Protein AF-A0ABD2IWD7-F1 (afdb_monomer_lite)

Secondary structure (DSSP, 8-state):
--PPPEEEEEEEEEEE--TT-SS-EEEEEEEEEEEETTB-----TTS--HHHHH-TTT--EETTTTEE-EEEEEEE---EE-S----SS--EEEEEEEEESHHHHTTSPTT-EEEPPPEEETTEEEEEEEEEEES-TTSSS-EEEEEEEEE---TT-TT-EEEEEEE--EE--SSTTPPPEE----S-EEESSS--EEEEEEEEEHHHHT-TTT---BTTTTEEEEEEEEEEEEEE-S---

Organism: Heterodera schachtii (NCBI:txid97005)

Structure (mmCIF, N/CA/C/O backbone):
data_AF-A0ABD2IWD7-F1
#
_entry.id   AF-A0ABD2IWD7-F1
#
loop_
_atom_site.group_PDB
_atom_site.id
_atom_site.type_symbol
_atom_site.label_atom_id
_atom_site.label_alt_id
_atom_site.label_comp_id
_atom_site.label_asym_id
_atom_site.label_entity_id
_atom_site.label_seq_id
_atom_site.pdbx_PDB_ins_code
_atom_site.Cartn_x
_atom_site.Cartn_y
_atom_site.Cartn_z
_atom_site.occupancy
_atom_site.B_iso_or_equiv
_atom_site.auth_seq_id
_atom_site.auth_comp_id
_atom_site.auth_asym_id
_atom_site.auth_atom_id
_atom_site.pdbx_PDB_model_num
ATOM 1 N N . MET A 1 1 ? -6.583 -23.768 -14.820 1.00 31.95 1 MET A N 1
ATOM 2 C CA . MET A 1 1 ? -7.615 -22.738 -15.050 1.00 31.95 1 MET A CA 1
ATOM 3 C C . MET A 1 1 ? -7.219 -21.583 -14.150 1.00 31.95 1 MET A C 1
ATOM 5 O O . MET A 1 1 ? -7.270 -21.751 -12.944 1.00 31.95 1 MET A O 1
ATOM 9 N N . ILE A 1 2 ? -6.608 -20.539 -14.709 1.00 34.00 2 ILE A N 1
ATOM 10 C CA . ILE A 1 2 ? -6.103 -19.400 -13.932 1.00 34.00 2 ILE A CA 1
ATOM 11 C C . ILE A 1 2 ? -7.276 -18.427 -13.835 1.00 34.00 2 ILE A C 1
ATOM 13 O O . ILE A 1 2 ? -7.769 -17.983 -14.872 1.00 34.00 2 ILE A O 1
ATOM 17 N N . GLU A 1 3 ? -7.780 -18.188 -12.627 1.00 39.22 3 GLU A N 1
ATOM 18 C CA . GLU A 1 3 ? -8.788 -17.154 -12.388 1.00 39.22 3 GLU A CA 1
ATOM 19 C C . GLU A 1 3 ? -8.198 -15.801 -12.800 1.00 39.22 3 GLU A C 1
ATOM 21 O O . GLU A 1 3 ? -7.089 -15.448 -12.402 1.00 39.22 3 GLU A O 1
ATOM 26 N N . GLY A 1 4 ? -8.893 -15.088 -13.687 1.00 46.75 4 GLY A N 1
ATOM 27 C CA . GLY A 1 4 ? -8.421 -13.813 -14.212 1.00 46.75 4 GLY A CA 1
ATOM 28 C C . GLY A 1 4 ? -8.414 -12.746 -13.123 1.00 46.75 4 GLY A C 1
ATOM 29 O O . GLY A 1 4 ? -9.445 -12.487 -12.504 1.00 46.75 4 GLY A O 1
ATOM 30 N N . LEU A 1 5 ? -7.260 -12.109 -12.926 1.00 56.47 5 LEU A N 1
ATOM 31 C CA . LEU A 1 5 ? -7.141 -10.896 -12.126 1.00 56.47 5 LEU A CA 1
ATOM 32 C C . LEU A 1 5 ? -7.917 -9.786 -12.845 1.00 56.47 5 LEU A C 1
ATOM 34 O O . LEU A 1 5 ? -7.614 -9.456 -13.988 1.00 56.47 5 LEU A O 1
ATOM 38 N N . TRP A 1 6 ? -8.942 -9.241 -12.198 1.00 64.88 6 TRP A N 1
ATOM 39 C CA . TRP A 1 6 ? -9.704 -8.101 -12.701 1.00 64.88 6 TRP A CA 1
ATOM 40 C C . TRP A 1 6 ? -9.484 -6.898 -11.787 1.00 64.88 6 TRP A C 1
ATOM 42 O O . TRP A 1 6 ? -9.322 -7.037 -10.571 1.00 64.88 6 TRP A O 1
ATOM 52 N N . ASN A 1 7 ? -9.486 -5.709 -12.380 1.00 63.78 7 ASN A N 1
ATOM 53 C CA . ASN A 1 7 ? -9.590 -4.449 -11.663 1.00 63.78 7 ASN A CA 1
ATOM 54 C C . ASN A 1 7 ? -10.676 -3.590 -12.318 1.00 63.78 7 ASN A C 1
ATOM 56 O O . ASN A 1 7 ? -10.898 -3.662 -13.527 1.00 63.78 7 ASN A O 1
ATOM 60 N N . CYS A 1 8 ? -11.383 -2.812 -11.507 1.00 69.50 8 CYS A N 1
ATOM 61 C CA . CYS A 1 8 ? -12.390 -1.871 -11.975 1.00 69.50 8 CYS A CA 1
ATOM 62 C C . CYS A 1 8 ? -12.204 -0.553 -11.235 1.00 69.50 8 CYS A C 1
ATOM 64 O O . CYS A 1 8 ? -12.171 -0.540 -10.003 1.00 69.50 8 CYS A O 1
ATOM 66 N N . VAL A 1 9 ? -12.093 0.537 -11.992 1.00 75.25 9 VAL A N 1
ATOM 67 C CA . VAL A 1 9 ? -12.248 1.885 -11.448 1.00 75.25 9 VAL A CA 1
ATOM 68 C C . VAL A 1 9 ? -13.741 2.165 -11.385 1.00 75.25 9 VAL A C 1
ATOM 70 O O . VAL A 1 9 ? -14.462 1.928 -12.357 1.00 75.25 9 VAL A O 1
ATOM 73 N N . TYR A 1 10 ? -14.212 2.619 -10.235 1.00 80.00 10 TYR A N 1
ATOM 74 C CA . TYR A 1 10 ? -15.601 2.988 -10.053 1.00 80.00 10 TYR A CA 1
ATOM 75 C C . TYR A 1 10 ? -15.735 4.215 -9.158 1.00 80.00 10 TYR A C 1
ATOM 77 O O . TYR A 1 10 ? -14.951 4.441 -8.234 1.00 80.00 10 TYR A O 1
ATOM 85 N N . SER A 1 11 ? -16.790 4.971 -9.413 1.00 80.12 11 SER A N 1
ATOM 86 C CA . SER A 1 11 ? -17.354 5.925 -8.475 1.00 80.12 11 SER A CA 1
ATOM 87 C C . SER A 1 11 ? -18.717 5.405 -8.033 1.00 80.12 11 SER A C 1
ATOM 89 O O . SER A 1 11 ? -19.444 4.815 -8.830 1.00 80.12 11 SER A O 1
ATOM 91 N N . ALA A 1 12 ? -19.065 5.580 -6.764 1.00 85.19 12 ALA A N 1
ATOM 92 C CA . ALA A 1 12 ? -20.366 5.191 -6.245 1.00 85.19 12 ALA A CA 1
ATOM 93 C C . ALA A 1 12 ? -20.964 6.284 -5.366 1.00 85.19 12 ALA A C 1
ATOM 95 O O . ALA A 1 12 ? -20.295 6.805 -4.473 1.00 85.19 12 ALA A O 1
ATOM 96 N N . SER A 1 13 ? -22.240 6.580 -5.580 1.00 83.38 13 SER A N 1
ATOM 97 C CA . SER A 1 13 ? -23.035 7.472 -4.740 1.00 83.38 13 SER A CA 1
ATOM 98 C C . SER A 1 13 ? -24.057 6.651 -3.969 1.00 83.38 13 SER A C 1
ATOM 100 O O . SER A 1 13 ? -24.862 5.940 -4.561 1.00 83.38 13 SER A O 1
ATOM 102 N N . PHE A 1 14 ? -24.011 6.744 -2.645 1.00 86.88 14 PHE A N 1
ATOM 103 C CA . PHE A 1 14 ? -24.867 6.007 -1.725 1.00 86.88 14 PHE A CA 1
ATOM 104 C C . PHE A 1 14 ? -25.930 6.952 -1.169 1.00 86.88 14 PHE A C 1
ATOM 106 O O . PHE A 1 14 ? -25.616 8.048 -0.684 1.00 86.88 14 PHE A O 1
ATOM 113 N N . ARG A 1 15 ? -27.191 6.522 -1.210 1.00 85.56 15 ARG A N 1
ATOM 114 C CA . ARG A 1 15 ? -28.337 7.321 -0.766 1.00 85.56 15 ARG A CA 1
ATOM 115 C C . ARG A 1 15 ? -29.291 6.470 0.068 1.00 85.56 15 ARG A C 1
ATOM 117 O O . ARG A 1 15 ? -29.426 5.263 -0.146 1.00 85.56 15 ARG A O 1
ATOM 124 N N . ILE A 1 16 ? -29.952 7.118 1.024 1.00 86.44 16 ILE A N 1
ATOM 125 C CA . ILE A 1 16 ? -31.086 6.545 1.756 1.00 86.44 16 ILE A CA 1
ATOM 126 C C . ILE A 1 16 ? -32.335 7.239 1.236 1.00 86.44 16 ILE A C 1
ATOM 128 O O . ILE A 1 16 ? -32.423 8.468 1.252 1.00 86.44 16 ILE A O 1
ATOM 132 N N . VAL A 1 17 ? -33.294 6.454 0.756 1.00 83.25 17 VAL A N 1
ATOM 133 C CA . VAL A 1 17 ? -34.531 6.997 0.195 1.00 83.25 17 VAL A CA 1
ATOM 134 C C . VAL A 1 17 ? -35.459 7.375 1.347 1.00 83.25 17 VAL A C 1
ATOM 136 O O . VAL A 1 17 ? -35.812 6.524 2.163 1.00 83.25 17 VAL A O 1
ATOM 139 N N . SER A 1 18 ? -35.840 8.653 1.423 1.00 81.06 18 SER A N 1
ATOM 140 C CA . SER A 1 18 ? -36.846 9.134 2.375 1.00 81.06 18 SER A CA 1
ATOM 141 C C . SER A 1 18 ? -38.235 9.061 1.751 1.00 81.06 18 SER A C 1
ATOM 143 O O . SER A 1 18 ? -38.438 9.494 0.624 1.00 81.06 18 SER A O 1
ATOM 145 N N . GLU A 1 19 ? -39.225 8.581 2.498 1.00 77.50 19 GLU A N 1
ATOM 146 C CA . GLU A 1 19 ? -40.622 8.550 2.034 1.00 77.50 19 GLU A CA 1
ATOM 147 C C . GLU A 1 19 ? -41.305 9.923 2.081 1.00 77.50 19 GLU A C 1
ATOM 149 O O . GLU A 1 19 ? -42.428 10.086 1.605 1.00 77.50 19 GLU A O 1
ATOM 154 N N . LYS A 1 20 ? -40.655 10.914 2.701 1.00 72.06 20 LYS A N 1
ATOM 155 C CA . LYS A 1 20 ? -41.217 12.255 2.917 1.00 72.06 20 LYS A CA 1
ATOM 156 C C . LYS A 1 20 ? -40.788 13.279 1.871 1.00 72.06 20 LYS A C 1
ATOM 158 O O . LYS A 1 20 ? -41.322 14.385 1.871 1.00 72.06 20 LYS A O 1
ATOM 163 N N . SER A 1 21 ? -39.813 12.939 1.036 1.00 64.31 21 SER A N 1
ATOM 164 C CA . SER A 1 21 ? -39.107 13.863 0.155 1.00 64.31 21 SER A CA 1
ATOM 165 C C . SER A 1 21 ? -38.759 13.159 -1.151 1.00 64.31 21 SER A C 1
ATOM 167 O O . SER A 1 21 ? -38.153 12.094 -1.116 1.00 64.31 21 SER A O 1
ATOM 169 N N . GLU A 1 22 ? -39.104 13.763 -2.293 1.00 56.59 22 GLU A N 1
ATOM 170 C CA . GLU A 1 22 ? -38.589 13.327 -3.604 1.00 56.59 22 GLU A CA 1
ATOM 171 C C . GLU A 1 22 ? -37.108 13.698 -3.800 1.00 56.59 22 GLU A C 1
ATOM 173 O O . GLU A 1 22 ? -36.454 13.163 -4.693 1.00 56.59 22 GLU A O 1
ATOM 178 N N . GLU A 1 23 ? -36.553 14.588 -2.966 1.00 56.75 23 GLU A N 1
ATOM 179 C CA . GLU A 1 23 ? -35.113 14.833 -2.941 1.00 56.75 23 GLU A CA 1
ATOM 180 C C . GLU A 1 23 ? -34.399 13.650 -2.282 1.00 56.75 23 GLU A C 1
ATOM 182 O O . GLU A 1 23 ? -34.586 13.345 -1.098 1.00 56.75 23 GLU A O 1
ATOM 187 N N . GLU A 1 24 ? -33.572 12.980 -3.081 1.00 56.47 24 GLU A N 1
ATOM 188 C CA . GLU A 1 24 ? -32.639 11.965 -2.623 1.00 56.47 24 GLU A CA 1
ATOM 189 C C . GLU A 1 24 ? -31.523 12.629 -1.811 1.00 56.47 24 GLU A C 1
ATOM 191 O O . GLU A 1 24 ? -30.665 13.332 -2.352 1.00 56.47 24 GLU A O 1
ATOM 196 N N . ASN A 1 25 ? -31.490 12.372 -0.505 1.00 61.00 25 ASN A N 1
ATOM 197 C CA . ASN A 1 25 ? -30.366 12.790 0.321 1.00 61.00 25 ASN A CA 1
ATOM 198 C C . ASN A 1 25 ? -29.169 11.880 0.010 1.00 61.00 25 ASN A C 1
ATOM 200 O O . ASN A 1 25 ? -29.097 10.732 0.455 1.00 61.00 25 ASN A O 1
ATOM 204 N N . SER A 1 26 ? -28.227 12.387 -0.790 1.00 56.16 26 SER A N 1
ATOM 205 C CA . SER A 1 26 ? -26.915 11.759 -0.956 1.00 56.16 26 SER A CA 1
ATOM 206 C C . SER A 1 26 ? -26.158 11.898 0.364 1.00 56.16 26 SER A C 1
ATOM 208 O O . SER A 1 26 ? -25.889 13.019 0.801 1.00 56.16 26 SER A O 1
ATOM 210 N N . ILE A 1 27 ? -25.815 10.776 0.991 1.00 67.00 27 ILE A N 1
ATOM 211 C CA . ILE A 1 27 ? -25.160 10.768 2.310 1.00 67.00 27 ILE A CA 1
ATOM 212 C C . ILE A 1 27 ? -23.670 10.420 2.176 1.00 67.00 27 ILE A C 1
ATOM 214 O O . ILE A 1 27 ? -22.866 10.773 3.035 1.00 67.00 27 ILE A O 1
ATOM 218 N N . GLY A 1 28 ? -23.252 9.817 1.057 1.00 74.06 28 GLY A N 1
ATOM 219 C CA . GLY A 1 28 ? -21.835 9.581 0.802 1.00 74.06 28 GLY A CA 1
ATOM 220 C C . GLY A 1 28 ? -21.520 9.258 -0.651 1.00 74.06 28 GLY A C 1
ATOM 221 O O . GLY A 1 28 ? -22.223 8.483 -1.295 1.00 74.06 28 GLY A O 1
ATOM 222 N N . THR A 1 29 ? -20.412 9.809 -1.138 1.00 80.44 29 THR A N 1
ATOM 223 C CA . THR A 1 29 ? -19.867 9.503 -2.463 1.00 80.44 29 THR A CA 1
ATOM 224 C C . THR A 1 29 ? -18.447 8.977 -2.322 1.00 80.44 29 THR A C 1
ATOM 226 O O . THR A 1 29 ? -17.641 9.500 -1.553 1.00 80.44 29 THR A O 1
ATOM 229 N N . ILE A 1 30 ? -18.152 7.923 -3.069 1.00 77.62 30 ILE A N 1
ATOM 230 C CA . ILE A 1 30 ? -16.827 7.353 -3.257 1.00 77.62 30 ILE A CA 1
ATOM 231 C C . ILE A 1 30 ? -16.432 7.654 -4.701 1.00 77.62 30 ILE A C 1
ATOM 233 O O . ILE A 1 30 ? -17.158 7.261 -5.608 1.00 77.62 30 ILE A O 1
ATOM 237 N N . CYS A 1 31 ? -15.308 8.333 -4.921 1.00 75.81 31 CYS A N 1
ATOM 238 C CA . CYS A 1 31 ? -14.828 8.659 -6.267 1.00 75.81 31 CYS A CA 1
ATOM 239 C C . CYS A 1 31 ? -13.576 7.850 -6.615 1.00 75.81 31 CYS A C 1
ATOM 241 O O . CYS A 1 31 ? -12.748 7.592 -5.736 1.00 75.81 31 CYS A O 1
ATOM 243 N N . ASP A 1 32 ? -13.454 7.481 -7.891 1.00 71.44 32 ASP A N 1
ATOM 244 C CA . ASP A 1 32 ? -12.244 6.934 -8.527 1.00 71.44 32 ASP A CA 1
ATOM 245 C C . ASP A 1 32 ? -11.567 5.802 -7.739 1.00 71.44 32 ASP A C 1
ATOM 247 O O . ASP A 1 32 ? -10.344 5.716 -7.611 1.00 71.44 32 ASP A O 1
ATOM 251 N N . CYS A 1 33 ? -12.376 4.912 -7.171 1.00 68.69 33 CYS A N 1
ATOM 252 C CA . CYS A 1 33 ? -11.886 3.794 -6.387 1.00 68.69 33 CYS A CA 1
ATOM 253 C C . CYS A 1 33 ? -11.590 2.588 -7.262 1.00 68.69 33 CYS A C 1
ATOM 255 O O . CYS A 1 33 ? -12.344 2.255 -8.167 1.00 68.69 33 CYS A O 1
ATOM 257 N N . VAL A 1 34 ? -10.506 1.889 -6.939 1.00 72.44 34 VAL A N 1
ATOM 258 C CA . VAL A 1 34 ? -10.156 0.626 -7.585 1.00 72.44 34 VAL A CA 1
ATOM 259 C C . VAL A 1 34 ? -10.629 -0.523 -6.702 1.00 72.44 34 VAL A C 1
ATOM 261 O O . VAL A 1 34 ? -10.220 -0.621 -5.543 1.00 72.44 34 VAL A O 1
ATOM 264 N N . ILE A 1 35 ? -11.473 -1.395 -7.251 1.00 71.81 35 ILE A N 1
ATOM 265 C CA . ILE A 1 35 ? -11.794 -2.709 -6.677 1.00 71.81 35 ILE A CA 1
ATOM 266 C C . ILE A 1 35 ? -11.141 -3.803 -7.512 1.00 71.81 35 ILE A C 1
ATOM 268 O O . ILE A 1 35 ? -10.965 -3.667 -8.724 1.00 71.81 35 ILE A O 1
ATOM 272 N N . ASN A 1 36 ? -10.746 -4.877 -6.844 1.00 70.19 36 ASN A N 1
ATOM 273 C CA . ASN A 1 36 ? -10.116 -6.041 -7.453 1.00 70.19 36 ASN A CA 1
ATOM 274 C C . ASN A 1 36 ? -10.480 -7.300 -6.651 1.00 70.19 36 ASN A C 1
ATOM 276 O O . ASN A 1 36 ? -11.253 -7.241 -5.693 1.00 70.19 36 ASN A O 1
ATOM 280 N N . GLN A 1 37 ? -9.901 -8.442 -7.014 1.00 64.69 37 GLN A N 1
ATOM 281 C CA . GLN A 1 37 ? -10.202 -9.720 -6.367 1.00 64.69 37 GLN A CA 1
ATOM 282 C C . GLN A 1 37 ? -9.843 -9.772 -4.866 1.00 64.69 37 GLN A C 1
ATOM 284 O O . GLN A 1 37 ? -10.507 -10.486 -4.119 1.00 64.69 37 GLN A O 1
ATOM 289 N N . SER A 1 38 ? -8.841 -9.015 -4.402 1.00 60.75 38 SER A N 1
ATOM 290 C CA . SER A 1 38 ? -8.421 -8.976 -2.990 1.00 60.75 38 SER A CA 1
ATOM 291 C C . SER A 1 38 ? -9.081 -7.857 -2.172 1.00 60.75 38 SER A C 1
ATOM 293 O O . SER A 1 38 ? -9.051 -7.893 -0.944 1.00 60.75 38 SER A O 1
ATOM 295 N N . SER A 1 39 ? -9.715 -6.888 -2.834 1.00 66.88 39 SER A N 1
ATOM 296 C CA . SER A 1 39 ? -10.472 -5.789 -2.231 1.00 66.88 39 SER A CA 1
ATOM 297 C C . SER A 1 39 ? -11.727 -5.533 -3.064 1.00 66.88 39 SER A C 1
ATOM 299 O O . SER A 1 39 ? -11.839 -4.524 -3.763 1.00 66.88 39 SER A O 1
ATOM 301 N N . SER A 1 40 ? -12.662 -6.479 -3.004 1.00 72.38 40 SER A N 1
ATOM 302 C CA . SER A 1 40 ? -13.871 -6.513 -3.836 1.00 72.38 40 SER A CA 1
ATOM 303 C C . SER A 1 40 ? -15.017 -5.645 -3.314 1.00 72.38 40 SER A C 1
ATOM 305 O O . SER A 1 40 ? -16.034 -5.504 -3.990 1.00 72.38 40 SER A O 1
ATOM 307 N N . CYS A 1 41 ? -14.869 -5.049 -2.129 1.00 75.81 41 CYS A N 1
ATOM 308 C CA . CYS A 1 41 ? -15.867 -4.168 -1.542 1.00 75.81 41 CYS A CA 1
ATOM 309 C C . CYS A 1 41 ? -15.232 -2.903 -0.954 1.00 75.81 41 CYS A C 1
ATOM 311 O O . CYS A 1 41 ? -14.120 -2.903 -0.423 1.00 75.81 41 CYS A O 1
ATOM 313 N N . ARG A 1 42 ? -15.971 -1.801 -1.052 1.00 78.62 42 ARG A N 1
ATOM 314 C CA . ARG A 1 42 ? -15.660 -0.521 -0.418 1.00 78.62 42 ARG A CA 1
ATOM 315 C C . ARG A 1 42 ? -16.973 0.175 -0.078 1.00 78.62 42 ARG A C 1
ATOM 317 O O . ARG A 1 42 ? -17.944 0.074 -0.823 1.00 78.62 42 ARG A O 1
ATOM 324 N N . GLY A 1 43 ? -16.982 0.876 1.046 1.00 83.38 43 GLY A N 1
ATOM 325 C CA . GLY A 1 43 ? -18.159 1.541 1.588 1.00 83.38 43 GLY A CA 1
ATOM 326 C C . GLY A 1 43 ? -17.781 2.443 2.757 1.00 83.38 43 GLY A C 1
ATOM 327 O O . GLY A 1 43 ? -16.607 2.769 2.946 1.00 83.38 43 GLY A O 1
ATOM 328 N N . PHE A 1 44 ? -18.776 2.814 3.554 1.00 79.62 44 PHE A N 1
ATOM 329 C CA . PHE A 1 44 ? -18.608 3.666 4.726 1.00 79.62 44 PHE A CA 1
ATOM 330 C C . PHE A 1 44 ? -18.825 2.853 6.002 1.00 79.62 44 PHE A C 1
ATOM 332 O O . PHE A 1 44 ? -19.845 2.186 6.139 1.00 79.62 44 PHE A O 1
ATOM 339 N N . ASN A 1 45 ? -17.897 2.945 6.958 1.00 78.12 45 ASN A N 1
ATOM 340 C CA . ASN A 1 45 ? -18.050 2.283 8.261 1.00 78.12 45 ASN A CA 1
ATOM 341 C C . ASN A 1 45 ? -19.064 2.997 9.175 1.00 78.12 45 ASN A C 1
ATOM 343 O O . ASN A 1 45 ? -19.600 2.373 10.079 1.00 78.12 45 ASN A O 1
ATOM 347 N N . ASN A 1 46 ? -19.339 4.284 8.930 1.00 80.31 46 ASN A N 1
ATOM 348 C CA . ASN A 1 46 ? -20.254 5.119 9.716 1.00 80.31 46 ASN A CA 1
ATOM 349 C C . ASN A 1 46 ? -21.173 5.913 8.777 1.00 80.31 46 ASN A C 1
ATOM 351 O O . ASN A 1 46 ? -21.095 7.136 8.718 1.00 80.31 46 ASN A O 1
ATOM 355 N N . PHE A 1 47 ? -21.965 5.209 7.966 1.00 82.06 47 PHE A N 1
ATOM 356 C CA . PHE A 1 47 ? -22.807 5.841 6.945 1.00 82.06 47 PHE A CA 1
ATOM 357 C C . PHE A 1 47 ? -23.963 6.656 7.546 1.00 82.06 47 PHE A C 1
ATOM 359 O O . PHE A 1 47 ? -24.198 7.784 7.136 1.00 82.06 47 PHE A O 1
ATOM 366 N N . ILE A 1 48 ? -24.654 6.086 8.534 1.00 86.00 48 ILE A N 1
ATOM 367 C CA . ILE A 1 48 ? -25.721 6.712 9.322 1.00 86.00 48 ILE A CA 1
ATOM 368 C C . ILE A 1 48 ? -25.807 5.981 10.667 1.00 86.00 48 ILE A C 1
ATOM 370 O O . ILE A 1 48 ? -25.460 4.799 10.754 1.00 86.00 48 ILE A O 1
ATOM 374 N N . THR A 1 49 ? -26.251 6.663 11.720 1.00 89.06 49 THR A N 1
ATOM 375 C CA . THR A 1 49 ? -26.531 6.009 13.009 1.00 89.06 49 THR A CA 1
ATOM 376 C C . THR A 1 49 ? -27.886 5.302 12.984 1.00 89.06 49 THR A C 1
ATOM 378 O O . THR A 1 49 ? -28.774 5.674 12.219 1.00 89.06 49 THR A O 1
ATOM 381 N N . PHE A 1 50 ? -28.081 4.288 13.831 1.00 87.94 50 PHE A N 1
ATOM 382 C CA . PHE A 1 50 ? -29.396 3.649 13.940 1.00 87.94 50 PHE A CA 1
ATOM 383 C C . PHE A 1 50 ? -30.438 4.601 14.523 1.00 87.94 50 PHE A C 1
ATOM 385 O O . PHE A 1 50 ? -31.589 4.574 14.101 1.00 87.94 50 PHE A O 1
ATOM 392 N N . GLU A 1 51 ? -30.041 5.465 15.452 1.00 90.25 51 GLU A N 1
ATOM 393 C CA . GLU A 1 51 ? -30.905 6.488 16.029 1.00 90.25 51 GLU A CA 1
ATOM 394 C C . GLU A 1 51 ? -31.451 7.419 14.941 1.00 90.25 51 GLU A C 1
ATOM 396 O O . GLU A 1 51 ? -32.658 7.627 14.857 1.00 90.25 51 GLU A O 1
ATOM 401 N N . GLU A 1 52 ? -30.581 7.915 14.061 1.00 86.12 52 GLU A N 1
ATOM 402 C CA . GLU A 1 52 ? -30.966 8.785 12.947 1.00 86.12 52 GLU A CA 1
ATOM 403 C C . GLU A 1 52 ? -31.763 8.043 11.865 1.00 86.12 52 GLU A C 1
ATOM 405 O O . GLU A 1 52 ? -32.705 8.600 11.297 1.00 86.12 52 GLU A O 1
ATOM 410 N N . LEU A 1 53 ? -31.427 6.777 11.604 1.00 88.56 53 LEU A N 1
ATOM 411 C CA . LEU A 1 53 ? -32.137 5.936 10.642 1.00 88.56 53 LEU A CA 1
ATOM 412 C C . LEU A 1 53 ? -33.577 5.635 11.085 1.00 88.56 53 LEU A C 1
ATOM 414 O O . LEU A 1 53 ? -34.492 5.625 10.262 1.00 88.56 53 LEU A O 1
ATOM 418 N N . MET A 1 54 ? -33.771 5.390 12.383 1.00 88.06 54 MET A N 1
ATOM 419 C CA . MET A 1 54 ? -35.056 5.001 12.975 1.00 88.06 54 MET A CA 1
ATOM 420 C C . MET A 1 54 ? -35.917 6.200 13.394 1.00 88.06 54 MET A C 1
ATOM 422 O O . MET A 1 54 ? -37.094 6.030 13.726 1.00 88.06 54 MET A O 1
ATOM 426 N N . GLU A 1 55 ? -35.357 7.409 13.382 1.00 88.25 55 GLU A N 1
ATOM 427 C CA . GLU A 1 55 ? -36.065 8.640 13.704 1.00 88.25 55 GLU A CA 1
ATOM 428 C C . GLU A 1 55 ? -37.168 8.911 12.665 1.00 88.25 55 GLU A C 1
ATOM 430 O O . GLU A 1 55 ? -36.928 9.246 11.501 1.00 88.25 55 GLU A O 1
ATOM 435 N N . LEU A 1 56 ? -38.424 8.765 13.100 1.00 85.38 56 LEU A N 1
ATOM 436 C CA . LEU A 1 56 ? -39.595 8.859 12.226 1.00 85.38 56 LEU A CA 1
ATOM 437 C C . LEU A 1 56 ? -39.717 10.233 11.573 1.00 85.38 56 LEU A C 1
ATOM 439 O O . LEU A 1 56 ? -40.341 10.342 10.514 1.00 85.38 56 LEU A O 1
ATOM 443 N N . SER A 1 57 ? -39.165 11.290 12.178 1.00 85.69 57 SER A N 1
ATOM 444 C CA . SER A 1 57 ? -39.150 12.618 11.565 1.00 85.69 57 SER A CA 1
ATOM 445 C C . SER A 1 57 ? -38.313 12.671 10.277 1.00 85.69 57 SER A C 1
ATOM 447 O O . SER A 1 57 ? -38.767 13.329 9.339 1.00 85.69 57 SER A O 1
ATOM 449 N N . ASN A 1 58 ? -37.250 11.868 10.149 1.00 84.06 58 ASN A N 1
ATOM 450 C CA . ASN A 1 58 ?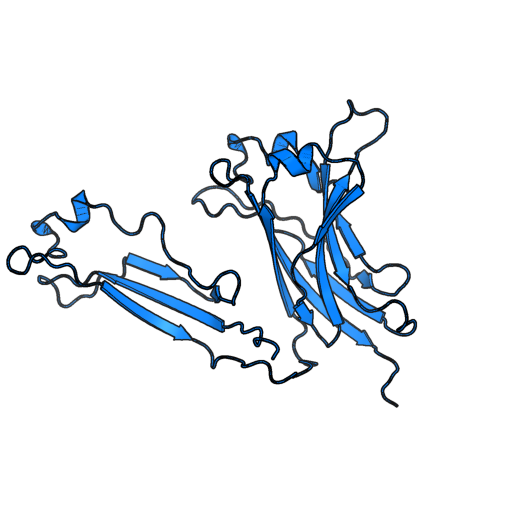 -36.366 11.820 8.972 1.00 84.06 58 ASN A CA 1
ATOM 451 C C . ASN A 1 58 ? -36.974 11.082 7.764 1.00 84.06 58 ASN A C 1
ATOM 453 O O . ASN A 1 58 ? -36.631 11.352 6.612 1.00 84.06 58 ASN A O 1
ATOM 457 N N . GLY A 1 59 ? -37.913 10.162 8.009 1.00 86.81 59 GLY A N 1
ATOM 458 C CA . GLY A 1 59 ? -38.635 9.448 6.947 1.00 86.81 59 GLY A CA 1
ATOM 459 C C . GLY A 1 59 ? -37.834 8.358 6.223 1.00 86.81 59 GLY A C 1
ATOM 460 O O . GLY A 1 59 ? -38.293 7.881 5.192 1.00 86.81 59 GLY A O 1
ATOM 461 N N . PHE A 1 60 ? -36.669 7.962 6.743 1.00 89.19 60 PHE A N 1
ATOM 462 C CA . PHE A 1 60 ? -35.825 6.898 6.178 1.00 89.19 60 PHE A CA 1
ATOM 463 C C . PHE A 1 60 ? -36.315 5.476 6.493 1.00 89.19 60 PHE A C 1
ATOM 465 O O . PHE A 1 60 ? -36.064 4.546 5.726 1.00 89.19 60 PHE A O 1
ATOM 472 N N . TYR A 1 61 ? -37.008 5.301 7.621 1.00 90.88 61 TYR A N 1
ATOM 473 C CA . TYR A 1 61 ? -37.562 4.023 8.060 1.00 90.88 61 TYR A CA 1
ATOM 474 C C . TYR A 1 61 ? -39.084 3.986 7.889 1.00 90.88 61 TYR A C 1
ATOM 476 O O . TYR A 1 61 ? -39.828 4.750 8.516 1.00 90.88 61 TYR A O 1
ATOM 484 N N . ASN A 1 62 ? -39.555 3.048 7.071 1.00 88.06 62 ASN A N 1
ATOM 485 C CA . ASN A 1 62 ? -40.965 2.736 6.916 1.00 88.06 62 ASN A CA 1
ATOM 486 C C . ASN A 1 62 ? -41.400 1.775 8.024 1.00 88.06 62 ASN A C 1
ATOM 488 O O . ASN A 1 62 ? -41.188 0.566 7.952 1.00 88.06 62 ASN A O 1
ATOM 492 N N . ARG A 1 63 ? -42.080 2.311 9.039 1.00 88.31 63 ARG A N 1
ATOM 493 C CA . ARG A 1 63 ? -42.589 1.520 10.168 1.00 88.31 63 ARG A CA 1
ATOM 494 C C . ARG A 1 63 ? -43.706 0.541 9.790 1.00 88.31 63 ARG A C 1
ATOM 496 O O . ARG A 1 63 ? -43.907 -0.441 10.495 1.00 88.31 63 ARG A O 1
ATOM 503 N N . LYS A 1 64 ? -44.483 0.824 8.740 1.00 90.75 64 LYS A N 1
ATOM 504 C CA . LYS A 1 64 ? -45.594 -0.051 8.325 1.00 90.75 64 LYS A CA 1
ATOM 505 C C . LYS A 1 64 ? -45.077 -1.321 7.655 1.00 90.75 64 LYS A C 1
ATOM 507 O O . LYS A 1 64 ? -45.658 -2.379 7.860 1.00 90.75 64 LYS A O 1
ATOM 512 N N . GLU A 1 65 ? -44.011 -1.192 6.872 1.00 91.06 65 GLU A N 1
ATOM 513 C CA . GLU A 1 65 ? -43.363 -2.293 6.152 1.00 91.06 65 GLU A CA 1
ATOM 514 C C . GLU A 1 65 ? -42.144 -2.861 6.888 1.00 91.06 65 GLU A C 1
ATOM 516 O O . GLU A 1 65 ? -41.588 -3.857 6.438 1.00 91.06 65 GLU A O 1
ATOM 521 N N . ASP A 1 66 ? -41.740 -2.236 7.999 1.00 90.62 66 ASP A N 1
ATOM 522 C CA . ASP A 1 66 ? -40.508 -2.537 8.735 1.00 90.62 66 ASP A CA 1
ATOM 523 C C . ASP A 1 66 ? -39.274 -2.542 7.812 1.00 90.62 66 ASP A C 1
ATOM 525 O O . ASP A 1 66 ? -38.526 -3.514 7.713 1.00 90.62 66 ASP A O 1
ATOM 529 N N . LYS A 1 67 ? -39.105 -1.449 7.055 1.00 91.00 67 LYS A N 1
ATOM 530 C CA . LYS A 1 67 ? -38.190 -1.392 5.907 1.00 91.00 67 LYS A CA 1
ATOM 531 C C . LYS A 1 67 ? -37.401 -0.087 5.833 1.00 91.00 67 LYS A C 1
ATOM 533 O O . LYS A 1 67 ? -37.924 0.989 6.098 1.00 91.00 67 LYS A O 1
ATOM 538 N N . VAL A 1 68 ? -36.156 -0.192 5.372 1.00 89.81 68 VAL A N 1
ATOM 539 C CA . VAL A 1 68 ? -35.308 0.919 4.910 1.00 89.81 68 VAL A CA 1
ATOM 540 C C . VAL A 1 68 ? -34.940 0.659 3.452 1.00 89.81 68 VAL A C 1
ATOM 542 O O . VAL A 1 68 ? -34.658 -0.482 3.084 1.00 89.81 68 VAL A O 1
ATOM 545 N N . THR A 1 69 ? -34.920 1.703 2.622 1.00 87.50 69 THR A N 1
ATOM 546 C CA . THR A 1 69 ? -34.501 1.595 1.217 1.00 87.50 69 THR A CA 1
ATOM 547 C C . THR A 1 69 ? -33.179 2.322 0.996 1.00 87.50 69 THR A C 1
ATOM 549 O O . THR A 1 69 ? -33.050 3.510 1.288 1.00 87.50 69 THR A O 1
ATOM 552 N N . LEU A 1 70 ? -32.205 1.591 0.458 1.00 87.38 70 LEU A N 1
ATOM 553 C CA . LEU A 1 70 ? -30.874 2.079 0.110 1.00 87.38 70 LEU A CA 1
ATOM 554 C C . LEU A 1 70 ? -30.717 2.034 -1.408 1.00 87.38 70 LEU A C 1
ATOM 556 O O . LEU A 1 70 ? -31.026 1.012 -2.024 1.00 87.38 70 LEU A O 1
ATOM 560 N N . THR A 1 71 ? -30.208 3.110 -1.996 1.00 83.19 71 THR A N 1
ATOM 561 C CA . THR A 1 71 ? -29.842 3.157 -3.414 1.00 83.19 71 THR A CA 1
ATOM 562 C C . THR A 1 71 ? -28.355 3.442 -3.556 1.00 83.19 71 THR A C 1
ATOM 564 O O . THR A 1 71 ? -27.759 4.191 -2.778 1.00 83.19 71 THR A O 1
ATOM 567 N N . ILE A 1 72 ? -27.734 2.778 -4.529 1.00 84.38 72 ILE A N 1
ATOM 568 C CA . ILE A 1 72 ? -26.325 2.965 -4.860 1.00 84.38 72 ILE A CA 1
ATOM 569 C C . ILE A 1 72 ? -26.243 3.151 -6.365 1.00 84.38 72 ILE A C 1
ATOM 571 O O . ILE A 1 72 ? -26.539 2.225 -7.121 1.00 84.38 72 ILE A O 1
ATOM 575 N N . ASP A 1 73 ? -25.808 4.330 -6.784 1.00 80.81 73 ASP A N 1
ATOM 576 C CA . ASP A 1 73 ? -25.486 4.591 -8.179 1.00 80.81 73 ASP A CA 1
ATOM 577 C C . ASP A 1 73 ? -24.012 4.319 -8.382 1.00 80.81 73 ASP A C 1
ATOM 579 O O . ASP A 1 73 ? -23.173 4.953 -7.745 1.00 80.81 73 ASP A O 1
ATOM 583 N N . ILE A 1 74 ? -23.697 3.365 -9.251 1.00 81.12 74 ILE A N 1
ATOM 584 C CA . ILE A 1 74 ? -22.324 2.970 -9.542 1.00 81.12 74 ILE A CA 1
ATOM 585 C C . ILE A 1 74 ? -22.001 3.404 -10.966 1.00 81.12 74 ILE A C 1
ATOM 587 O O . ILE A 1 74 ? -22.639 2.969 -11.923 1.00 81.12 74 ILE A O 1
ATOM 591 N N . ILE A 1 75 ? -20.983 4.245 -11.094 1.00 80.19 75 ILE A N 1
ATOM 592 C CA . ILE A 1 75 ? -20.372 4.614 -12.363 1.00 80.19 75 ILE A CA 1
ATOM 593 C C . ILE A 1 75 ? -19.078 3.820 -12.457 1.00 80.19 75 ILE A C 1
ATOM 595 O O . ILE A 1 75 ? -18.140 4.069 -11.703 1.00 80.19 75 ILE A O 1
ATOM 599 N N . THR A 1 76 ? -19.034 2.845 -13.355 1.00 73.88 76 THR A N 1
ATOM 600 C CA . THR A 1 76 ? -17.827 2.065 -13.634 1.00 73.88 76 THR A CA 1
ATOM 601 C C . THR A 1 76 ? -17.295 2.425 -15.008 1.00 73.88 76 THR A C 1
ATOM 603 O O . THR A 1 76 ? -18.076 2.540 -15.955 1.00 73.88 76 THR A O 1
ATOM 606 N N . ASP A 1 77 ? -15.976 2.482 -15.150 1.00 67.44 77 ASP A N 1
ATOM 607 C CA . ASP A 1 77 ? -15.382 2.294 -16.472 1.00 67.44 77 ASP A CA 1
ATOM 608 C C . ASP A 1 77 ? -15.649 0.854 -16.946 1.00 67.44 77 ASP A C 1
ATOM 610 O O . ASP A 1 77 ? -15.849 -0.044 -16.122 1.00 67.44 77 ASP A O 1
ATOM 614 N N . GLU A 1 78 ? -15.663 0.607 -18.263 1.00 55.47 78 GLU A N 1
ATOM 615 C CA . GLU A 1 78 ? -15.797 -0.760 -18.786 1.00 55.47 78 GLU A CA 1
ATOM 616 C C . GLU A 1 78 ? -14.777 -1.688 -18.096 1.00 55.47 78 GLU A C 1
ATOM 618 O O . GLU A 1 78 ? -13.579 -1.368 -18.081 1.00 55.47 78 GLU A O 1
ATOM 623 N N . PRO A 1 79 ? -15.211 -2.827 -17.513 1.00 48.66 79 PRO A N 1
ATOM 624 C CA . PRO A 1 79 ? -14.310 -3.727 -16.816 1.00 48.66 79 PRO A CA 1
ATOM 625 C C . PRO A 1 79 ? -13.268 -4.226 -17.809 1.00 48.66 79 PRO A C 1
ATOM 627 O O . PRO A 1 79 ? -13.572 -4.948 -18.763 1.00 48.66 79 PRO A O 1
ATOM 630 N N . LYS A 1 80 ? -12.014 -3.838 -17.577 1.00 48.47 80 LYS A N 1
ATOM 631 C CA . LYS A 1 80 ? -10.877 -4.332 -18.346 1.00 48.47 80 LYS A CA 1
ATOM 632 C C . LYS A 1 80 ? -10.640 -5.771 -17.912 1.00 48.47 80 LYS A C 1
ATOM 634 O O . LYS A 1 80 ? -9.871 -6.048 -16.998 1.00 48.47 80 LYS A O 1
ATOM 639 N N . VAL A 1 81 ? -11.362 -6.699 -18.538 1.00 41.00 81 VAL A N 1
ATOM 640 C CA . VAL A 1 81 ? -11.032 -8.121 -18.464 1.00 41.00 81 VAL A CA 1
ATOM 641 C C . VAL A 1 81 ? -9.666 -8.255 -19.118 1.00 41.00 81 VAL A C 1
ATOM 643 O O . VAL A 1 81 ? -9.544 -8.092 -20.334 1.00 41.00 81 VAL A O 1
ATOM 646 N N . ASP A 1 82 ? -8.639 -8.504 -18.308 1.00 40.91 82 ASP A N 1
ATOM 647 C CA . ASP A 1 82 ? -7.261 -8.650 -18.764 1.00 40.91 82 ASP A CA 1
ATOM 648 C C . ASP A 1 82 ? -7.125 -9.884 -19.672 1.00 40.91 82 ASP A C 1
ATOM 650 O O . ASP A 1 82 ? -6.687 -10.964 -19.281 1.00 40.91 82 ASP A O 1
ATOM 654 N N . LYS A 1 83 ? -7.448 -9.719 -20.955 1.00 35.94 83 LYS A N 1
ATOM 655 C CA . LYS A 1 83 ? -6.785 -10.460 -22.025 1.00 35.94 83 LYS A CA 1
ATOM 656 C C . LYS A 1 83 ? -5.438 -9.800 -22.256 1.00 35.94 83 LYS A C 1
ATOM 658 O O . LYS A 1 83 ? -5.334 -9.027 -23.196 1.00 35.94 83 LYS A O 1
ATOM 663 N N . PHE A 1 84 ? -4.445 -10.089 -21.408 1.00 36.47 84 PHE A N 1
ATOM 664 C CA . PHE A 1 84 ? -3.017 -9.852 -21.676 1.00 36.47 84 PHE A CA 1
ATOM 665 C C . PHE A 1 84 ? -2.734 -8.636 -22.580 1.00 36.47 84 PHE A C 1
ATOM 667 O O . PHE A 1 84 ? -2.057 -8.754 -23.603 1.00 36.47 84 PHE A O 1
ATOM 674 N N . ILE A 1 85 ? -3.272 -7.460 -22.247 1.00 36.44 85 ILE A N 1
ATOM 675 C CA . ILE A 1 85 ? -2.849 -6.248 -22.933 1.00 36.44 85 ILE A CA 1
ATOM 676 C C . ILE A 1 85 ? -1.677 -5.747 -22.117 1.00 36.44 85 ILE A C 1
ATOM 678 O O . ILE A 1 85 ? -1.834 -5.130 -21.067 1.00 36.44 85 ILE A O 1
ATOM 682 N N . LEU A 1 86 ? -0.477 -6.044 -22.616 1.00 40.81 86 LEU A N 1
ATOM 683 C CA . LEU A 1 86 ? 0.703 -5.243 -22.341 1.00 40.81 86 LEU A CA 1
ATOM 684 C C . LEU A 1 86 ? 0.332 -3.781 -22.644 1.00 40.81 86 LEU A C 1
ATOM 686 O O . LEU A 1 86 ? 0.439 -3.332 -23.787 1.00 40.81 86 LEU A O 1
ATOM 690 N N . ASN A 1 87 ? -0.166 -3.049 -21.646 1.00 39.56 87 ASN A N 1
ATOM 691 C CA . ASN A 1 87 ? -0.505 -1.638 -21.773 1.00 39.56 87 ASN A CA 1
ATOM 692 C C . ASN A 1 87 ? 0.808 -0.854 -21.859 1.00 39.56 87 ASN A C 1
ATOM 694 O O . ASN A 1 87 ? 1.357 -0.382 -20.866 1.00 39.56 87 ASN A O 1
ATOM 698 N N . HIS A 1 88 ? 1.327 -0.746 -23.081 1.00 47.03 88 HIS A N 1
ATOM 699 C CA . HIS A 1 88 ? 2.514 0.037 -23.422 1.00 47.03 88 HIS A CA 1
ATOM 700 C C . HIS A 1 88 ? 2.257 1.558 -23.333 1.00 47.03 88 HIS A C 1
ATOM 702 O O . HIS A 1 88 ? 3.202 2.335 -23.433 1.00 47.03 88 HIS A O 1
ATOM 708 N N . SER A 1 89 ? 1.003 1.997 -23.152 1.00 49.72 89 SER A N 1
ATOM 709 C CA . SER A 1 89 ? 0.608 3.413 -23.174 1.00 49.72 89 SER A CA 1
ATOM 710 C C . SER A 1 89 ? 0.494 4.075 -21.798 1.00 49.72 89 SER A C 1
ATOM 712 O O . SER A 1 89 ? 0.754 5.272 -21.689 1.00 49.72 89 SER A O 1
ATOM 714 N N . ASN A 1 90 ? 0.139 3.339 -20.739 1.00 63.25 90 ASN A N 1
ATOM 715 C CA . ASN A 1 90 ? -0.007 3.935 -19.411 1.00 63.25 90 ASN A CA 1
ATOM 716 C C . ASN A 1 90 ? 1.373 4.146 -18.784 1.00 63.25 90 ASN A C 1
ATOM 718 O O . ASN A 1 90 ? 2.078 3.190 -18.469 1.00 63.25 90 ASN A O 1
ATOM 722 N N . SER A 1 91 ? 1.763 5.412 -18.625 1.00 76.38 91 SER A N 1
ATOM 723 C CA . SER A 1 91 ? 2.980 5.805 -17.913 1.00 76.38 91 SER A CA 1
ATOM 724 C C . SER A 1 91 ? 2.761 5.932 -16.411 1.00 76.38 91 SER A C 1
ATOM 726 O O . SER A 1 91 ? 3.723 5.805 -15.673 1.00 76.38 91 SER A O 1
ATOM 728 N N . LYS A 1 92 ? 1.535 6.158 -15.936 1.00 81.56 92 LYS A N 1
ATOM 729 C CA . LYS A 1 92 ? 1.235 6.293 -14.504 1.00 81.56 92 LYS A CA 1
ATOM 730 C C . LYS A 1 92 ? 0.797 4.961 -13.904 1.00 81.56 92 LYS A C 1
ATOM 732 O O . LYS A 1 92 ? 0.020 4.242 -14.530 1.00 81.56 92 LYS A O 1
ATOM 737 N N . GLY A 1 93 ? 1.263 4.664 -12.697 1.00 77.69 93 GLY A N 1
ATOM 738 C CA . GLY A 1 93 ? 0.841 3.511 -11.910 1.00 77.69 93 GLY A CA 1
ATOM 739 C C . GLY A 1 93 ? 0.553 3.897 -10.466 1.00 77.69 93 GLY A C 1
ATOM 740 O O . GLY A 1 93 ? 1.233 4.764 -9.924 1.00 77.69 93 GLY A O 1
ATOM 741 N N . THR A 1 94 ? -0.425 3.216 -9.867 1.00 81.69 94 THR A N 1
ATOM 742 C CA . THR A 1 94 ? -0.731 3.273 -8.434 1.00 81.69 94 THR A CA 1
ATOM 743 C C . THR A 1 94 ? -0.684 1.852 -7.861 1.00 81.69 94 THR A C 1
ATOM 745 O O . THR A 1 94 ? -1.327 0.957 -8.410 1.00 81.69 94 THR A O 1
ATOM 748 N N . ILE A 1 95 ? 0.070 1.609 -6.785 1.00 82.62 95 ILE A N 1
ATOM 749 C CA . ILE A 1 95 ? 0.187 0.290 -6.129 1.00 82.62 95 ILE A CA 1
ATOM 750 C C . ILE A 1 95 ? -0.218 0.421 -4.670 1.00 82.62 95 ILE A C 1
ATOM 752 O O . ILE A 1 95 ? 0.272 1.304 -3.989 1.00 82.62 95 ILE A O 1
ATOM 756 N N . PHE A 1 96 ? -1.032 -0.487 -4.149 1.00 82.38 96 PHE A N 1
ATOM 757 C CA . PHE A 1 96 ? -1.379 -0.510 -2.729 1.00 82.38 96 PHE A CA 1
ATOM 758 C C . PHE A 1 96 ? -0.766 -1.731 -2.042 1.00 82.38 96 PHE A C 1
ATOM 760 O O . PHE A 1 96 ? -0.604 -2.787 -2.657 1.00 82.38 96 PHE A O 1
ATOM 767 N N . MET A 1 97 ? -0.447 -1.604 -0.756 1.00 84.62 97 MET A N 1
ATOM 768 C CA . MET A 1 97 ? -0.013 -2.720 0.078 1.00 84.62 97 MET A CA 1
ATOM 769 C C . MET A 1 97 ? -0.561 -2.581 1.492 1.00 84.62 97 MET A C 1
ATOM 771 O O . MET A 1 97 ? -0.233 -1.628 2.195 1.00 84.62 97 MET A O 1
ATOM 775 N N . ASP A 1 98 ? -1.310 -3.591 1.922 1.00 87.50 98 ASP A N 1
ATOM 776 C CA . ASP A 1 98 ? -1.671 -3.780 3.321 1.00 87.50 98 ASP A CA 1
ATOM 777 C C . ASP A 1 98 ? -0.627 -4.687 3.987 1.00 87.50 98 ASP A C 1
ATOM 779 O O . ASP A 1 98 ? -0.521 -5.880 3.694 1.00 87.50 98 ASP A O 1
ATOM 783 N N . ILE A 1 99 ? 0.159 -4.127 4.904 1.00 90.50 99 ILE A N 1
ATOM 784 C CA . ILE A 1 99 ? 1.013 -4.907 5.799 1.00 90.50 99 ILE A CA 1
ATOM 785 C C . ILE A 1 99 ? 0.135 -5.371 6.959 1.00 90.50 99 ILE A C 1
ATOM 787 O O . ILE A 1 99 ? -0.171 -4.589 7.850 1.00 90.50 99 ILE A O 1
ATOM 791 N N . GLN A 1 100 ? -0.267 -6.639 6.937 1.00 91.38 100 GLN A N 1
ATOM 792 C CA . GLN A 1 100 ? -0.997 -7.308 8.024 1.00 91.38 100 GLN A CA 1
ATOM 793 C C . GLN A 1 100 ? -0.054 -7.705 9.163 1.00 91.38 100 GLN A C 1
ATOM 795 O O . GLN A 1 100 ? 1.138 -7.844 8.927 1.00 91.38 100 GLN A O 1
ATOM 800 N N . LYS A 1 101 ? -0.542 -7.982 10.372 1.00 94.56 101 LYS A N 1
ATOM 801 C CA . LYS A 1 101 ? 0.298 -8.442 11.497 1.00 94.56 101 LYS A CA 1
ATOM 802 C C . LYS A 1 101 ? 1.550 -7.571 11.718 1.00 94.56 101 LYS A C 1
ATOM 804 O O . LYS A 1 101 ? 2.671 -8.083 11.811 1.00 94.56 101 LYS A O 1
ATOM 809 N N . VAL A 1 102 ? 1.398 -6.246 11.702 1.00 94.12 102 VAL A N 1
ATOM 810 C CA . VAL A 1 102 ? 2.513 -5.283 11.823 1.00 94.12 102 VAL A CA 1
ATOM 811 C C . VAL A 1 102 ? 3.267 -5.468 13.140 1.00 94.12 102 VAL A C 1
ATOM 813 O O . VAL A 1 102 ? 4.493 -5.345 13.173 1.00 94.12 102 VAL A O 1
ATOM 816 N N . SER A 1 103 ? 2.559 -5.818 14.212 1.00 94.56 103 SER A N 1
ATOM 817 C CA . SER A 1 103 ? 3.141 -6.085 15.525 1.00 94.56 103 SER A CA 1
ATOM 818 C C . SER A 1 103 ? 4.089 -7.293 15.529 1.00 94.56 103 SER A C 1
ATOM 820 O O . SER A 1 103 ? 5.097 -7.280 16.245 1.00 94.56 103 SER A O 1
ATOM 822 N N . GLU A 1 104 ? 3.804 -8.308 14.705 1.00 95.69 104 GLU A N 1
ATOM 823 C CA . GLU A 1 104 ? 4.689 -9.446 14.438 1.00 95.69 104 GLU A CA 1
ATOM 824 C C . GLU A 1 104 ? 5.842 -9.015 13.532 1.00 95.69 104 GLU A C 1
ATOM 826 O O . GLU A 1 104 ? 7.003 -9.225 13.891 1.00 95.69 104 GLU A O 1
ATOM 831 N N . PHE A 1 105 ? 5.532 -8.323 12.427 1.00 94.50 105 PHE A N 1
ATOM 832 C CA . PHE A 1 105 ? 6.528 -7.845 11.468 1.00 94.50 105 PHE A CA 1
ATOM 833 C C . PHE A 1 105 ? 7.629 -7.048 12.166 1.00 94.50 105 PHE A C 1
ATOM 835 O O . PHE A 1 105 ? 8.804 -7.358 12.030 1.00 94.50 105 PHE A O 1
ATOM 842 N N . ALA A 1 106 ? 7.266 -6.095 13.027 1.00 92.50 106 ALA A N 1
ATOM 843 C CA . ALA A 1 106 ? 8.209 -5.261 13.770 1.00 92.50 106 ALA A CA 1
ATOM 844 C C . ALA A 1 106 ? 9.208 -6.061 14.639 1.00 92.50 106 ALA A C 1
ATOM 846 O O . ALA A 1 106 ? 10.273 -5.556 15.012 1.00 92.50 106 ALA A O 1
ATOM 847 N N . ARG A 1 107 ? 8.896 -7.314 14.988 1.00 91.81 107 ARG A N 1
ATOM 848 C CA . ARG A 1 107 ? 9.754 -8.188 15.802 1.00 91.81 107 ARG A CA 1
ATOM 849 C C . ARG A 1 107 ? 10.648 -9.097 14.969 1.00 91.81 107 ARG A C 1
ATOM 851 O O . ARG A 1 107 ? 11.650 -9.557 15.513 1.00 91.81 107 ARG A O 1
ATOM 858 N N . GLU A 1 108 ? 10.361 -9.275 13.684 1.00 92.69 108 GLU A N 1
ATOM 859 C CA . GLU A 1 108 ? 11.159 -10.102 12.779 1.00 92.69 108 GLU A CA 1
ATOM 860 C C . GLU A 1 108 ? 12.610 -9.606 12.636 1.00 92.69 108 GLU A C 1
ATOM 862 O O . GLU A 1 108 ? 12.977 -8.505 13.064 1.00 92.69 108 GLU A O 1
ATOM 867 N N . ILE A 1 109 ? 13.467 -10.449 12.064 1.00 88.31 109 ILE A N 1
ATOM 868 C CA . ILE A 1 109 ? 14.887 -10.147 11.879 1.00 88.31 109 ILE A CA 1
ATOM 869 C C . ILE A 1 109 ? 15.105 -8.977 10.909 1.00 88.31 109 ILE A C 1
ATOM 871 O O . ILE A 1 109 ? 14.231 -8.592 10.135 1.00 88.31 109 ILE A O 1
ATOM 875 N N . PHE A 1 110 ? 16.294 -8.379 10.958 1.00 84.06 110 PHE A N 1
ATOM 876 C CA . PHE A 1 110 ? 16.651 -7.314 10.021 1.00 84.06 110 PHE A CA 1
ATOM 877 C C . PHE A 1 110 ? 16.610 -7.824 8.585 1.00 84.06 110 PHE A C 1
ATOM 879 O O . PHE A 1 110 ? 16.928 -8.985 8.336 1.00 84.06 110 PHE A O 1
ATOM 886 N N . LEU A 1 111 ? 16.235 -6.938 7.661 1.00 85.81 111 LEU A N 1
ATOM 887 C CA . LEU A 1 111 ? 16.056 -7.231 6.239 1.00 85.81 111 LEU A CA 1
ATOM 888 C C . LEU A 1 111 ? 14.874 -8.150 5.900 1.00 85.81 111 LEU A C 1
ATOM 890 O O . LEU A 1 111 ? 14.636 -8.349 4.707 1.00 85.81 111 LEU A O 1
ATOM 894 N N . SER A 1 112 ? 14.094 -8.620 6.888 1.00 92.69 112 SER A N 1
ATOM 895 C CA . SER A 1 112 ? 12.769 -9.196 6.633 1.00 92.69 112 SER A CA 1
ATOM 896 C C . SER A 1 112 ? 11.968 -8.260 5.739 1.00 92.69 112 SER A C 1
ATOM 898 O O . SER A 1 112 ? 11.875 -7.056 6.008 1.00 92.69 112 SER A O 1
ATOM 900 N N . GLU A 1 113 ? 11.407 -8.814 4.669 1.00 95.12 113 GLU A N 1
ATOM 901 C CA . GLU A 1 113 ? 10.690 -8.056 3.656 1.00 95.12 113 GLU A CA 1
ATOM 902 C C . GLU A 1 113 ? 9.307 -8.631 3.377 1.00 95.12 113 GLU A C 1
ATOM 904 O O . GLU A 1 113 ? 9.052 -9.827 3.509 1.00 95.12 113 GLU A O 1
ATOM 909 N N . ARG A 1 114 ? 8.414 -7.746 2.951 1.00 95.12 114 ARG A N 1
ATOM 910 C CA . ARG A 1 114 ? 7.092 -8.075 2.437 1.00 95.12 114 ARG A CA 1
ATOM 911 C C . ARG A 1 114 ? 6.886 -7.303 1.146 1.00 95.12 114 ARG A C 1
ATOM 913 O O . ARG A 1 114 ? 7.333 -6.160 1.026 1.00 95.12 114 ARG A O 1
ATOM 920 N N . LYS A 1 115 ? 6.230 -7.931 0.176 1.00 94.19 115 LYS A N 1
ATOM 921 C CA . LYS A 1 115 ? 5.990 -7.346 -1.144 1.00 94.19 115 LYS A CA 1
ATOM 922 C C . LYS A 1 115 ? 4.499 -7.270 -1.428 1.00 94.19 115 LYS A C 1
ATOM 924 O O . LYS A 1 115 ? 3.748 -8.121 -0.961 1.00 94.19 115 LYS A O 1
ATOM 929 N N . SER A 1 116 ? 4.091 -6.251 -2.173 1.00 89.00 116 SER A N 1
ATOM 930 C CA . SER A 1 116 ? 2.737 -6.177 -2.717 1.00 89.00 116 SER A CA 1
ATOM 931 C C . SER A 1 116 ? 2.539 -7.169 -3.861 1.00 89.00 116 SER A C 1
ATOM 933 O O . SER A 1 116 ? 3.496 -7.738 -4.398 1.00 89.00 116 SER A O 1
ATOM 935 N N . GLU A 1 117 ? 1.290 -7.263 -4.307 1.00 86.06 117 GLU A N 1
ATOM 936 C CA . GLU A 1 117 ? 0.959 -7.798 -5.623 1.00 86.06 117 GLU A CA 1
ATOM 937 C C . GLU A 1 117 ? 1.637 -7.002 -6.749 1.00 86.06 117 GLU A C 1
ATOM 939 O O . GLU A 1 117 ? 2.000 -5.829 -6.585 1.00 86.06 117 GLU A O 1
ATOM 944 N N . THR A 1 118 ? 1.821 -7.666 -7.891 1.00 84.12 118 THR A N 1
ATOM 945 C CA . THR A 1 118 ? 2.457 -7.089 -9.082 1.00 84.12 118 THR A CA 1
ATOM 946 C C . THR A 1 118 ? 1.481 -6.217 -9.866 1.00 84.12 118 THR A C 1
ATOM 948 O O . THR A 1 118 ? 0.404 -6.675 -10.241 1.00 84.12 118 THR A O 1
ATOM 951 N N . VAL A 1 119 ? 1.908 -5.012 -10.241 1.00 81.31 119 VAL A N 1
ATOM 952 C CA . VAL A 1 119 ? 1.227 -4.169 -11.236 1.00 81.31 119 VAL A CA 1
ATOM 953 C C . VAL A 1 119 ? 2.127 -4.002 -12.455 1.00 81.31 119 VAL A C 1
ATOM 955 O O . VAL A 1 119 ? 3.315 -3.741 -12.309 1.00 81.31 119 VAL A O 1
ATOM 958 N N . HIS A 1 120 ? 1.587 -4.133 -13.666 1.00 79.00 120 HIS A N 1
ATOM 959 C CA . HIS A 1 120 ? 2.374 -3.985 -14.893 1.00 79.00 120 HIS A CA 1
ATOM 960 C C . HIS A 1 120 ? 2.182 -2.598 -15.509 1.00 79.00 120 HIS A C 1
ATOM 962 O O . HIS A 1 120 ? 1.078 -2.260 -15.928 1.00 79.00 120 HIS A O 1
ATOM 968 N N . ILE A 1 121 ? 3.259 -1.815 -15.610 1.00 78.75 121 ILE A N 1
ATOM 969 C CA . ILE A 1 121 ? 3.258 -0.467 -16.203 1.00 78.75 121 ILE A CA 1
ATOM 970 C C . ILE A 1 121 ? 4.353 -0.406 -17.267 1.00 78.75 121 ILE A C 1
ATOM 972 O O . ILE A 1 121 ? 5.500 -0.774 -17.003 1.00 78.75 121 ILE A O 1
ATOM 976 N N . LYS A 1 122 ? 3.983 0.003 -18.490 1.00 76.06 122 LYS A N 1
ATOM 977 C CA . LYS A 1 122 ? 4.812 -0.105 -19.708 1.00 76.06 122 LYS A CA 1
ATOM 978 C C . LYS A 1 122 ? 5.461 -1.486 -19.901 1.00 76.06 122 LYS A C 1
ATOM 980 O O . LYS A 1 122 ? 6.605 -1.593 -20.329 1.00 76.06 122 LYS A O 1
ATOM 985 N N . GLY A 1 123 ? 4.728 -2.549 -19.569 1.00 74.94 123 GLY A N 1
ATOM 986 C CA . GLY A 1 123 ? 5.195 -3.930 -19.728 1.00 74.94 123 GLY A CA 1
ATOM 987 C C . GLY A 1 123 ? 6.228 -4.399 -18.698 1.00 74.94 123 GLY A C 1
ATOM 988 O O . GLY A 1 123 ? 6.689 -5.529 -18.807 1.00 74.94 123 GLY A O 1
ATOM 989 N N . LEU A 1 124 ? 6.563 -3.583 -17.693 1.00 80.62 124 LEU A N 1
ATOM 990 C CA . LEU A 1 124 ? 7.435 -3.978 -16.585 1.00 80.62 124 LEU A CA 1
ATOM 991 C C . LEU A 1 124 ? 6.608 -4.272 -15.321 1.00 80.62 124 LEU A C 1
ATOM 993 O O . LEU A 1 124 ? 5.641 -3.549 -15.065 1.00 80.62 124 LEU A O 1
ATOM 997 N N . PRO A 1 125 ? 6.964 -5.303 -14.534 1.00 87.12 125 PRO A N 1
ATOM 998 C CA . PRO A 1 125 ? 6.298 -5.632 -13.277 1.00 87.12 125 PRO A CA 1
ATOM 999 C C . PRO A 1 125 ? 6.809 -4.753 -12.126 1.00 87.12 125 PRO A C 1
ATOM 1001 O O . PRO A 1 125 ? 8.000 -4.721 -11.821 1.00 87.12 125 PRO A O 1
ATOM 1004 N N . TRP A 1 126 ? 5.897 -4.078 -11.439 1.00 87.25 126 TRP A N 1
ATOM 1005 C CA . TRP A 1 126 ? 6.170 -3.168 -10.330 1.00 87.25 126 TRP A CA 1
ATOM 1006 C C . TRP A 1 126 ? 5.516 -3.653 -9.037 1.00 87.25 126 TRP A C 1
ATOM 1008 O O . TRP A 1 126 ? 4.400 -4.175 -9.058 1.00 87.25 126 TRP A O 1
ATOM 1018 N N . LYS A 1 127 ? 6.203 -3.459 -7.906 1.00 92.81 127 LYS A N 1
ATOM 1019 C CA . LYS A 1 127 ? 5.741 -3.818 -6.555 1.00 92.81 127 LYS A CA 1
ATOM 1020 C C . LYS A 1 127 ? 6.169 -2.787 -5.513 1.00 92.81 127 LYS A C 1
ATOM 1022 O O . LYS A 1 127 ? 7.191 -2.119 -5.670 1.00 92.81 127 LYS A O 1
ATOM 1027 N N . ILE A 1 128 ? 5.452 -2.743 -4.393 1.00 91.00 128 ILE A N 1
ATOM 1028 C CA . ILE A 1 128 ? 5.968 -2.208 -3.127 1.00 91.00 128 ILE A CA 1
ATOM 1029 C C . ILE A 1 128 ? 6.843 -3.278 -2.487 1.00 91.00 128 ILE A C 1
ATOM 1031 O O . ILE A 1 128 ? 6.429 -4.430 -2.387 1.00 91.00 128 ILE A O 1
ATOM 1035 N N . LYS A 1 129 ? 8.022 -2.895 -2.002 1.00 94.81 129 LYS A N 1
ATOM 1036 C CA . LYS A 1 129 ? 8.818 -3.675 -1.052 1.00 94.81 129 LYS A CA 1
ATOM 1037 C C . LYS A 1 129 ? 8.877 -2.914 0.269 1.00 94.81 129 LYS A C 1
ATOM 1039 O O . LYS A 1 129 ? 9.469 -1.838 0.335 1.00 94.81 129 LYS A O 1
ATOM 1044 N N . ALA A 1 130 ? 8.293 -3.487 1.312 1.00 94.00 130 ALA A N 1
ATOM 1045 C CA . ALA A 1 130 ? 8.430 -3.043 2.692 1.00 94.00 130 ALA A CA 1
ATOM 1046 C C . ALA A 1 130 ? 9.501 -3.896 3.380 1.00 94.00 130 ALA A C 1
ATOM 1048 O O . ALA A 1 130 ? 9.408 -5.120 3.352 1.00 94.00 130 ALA A O 1
ATOM 1049 N N . GLN A 1 131 ? 10.515 -3.280 3.986 1.00 94.75 131 GLN A N 1
ATOM 1050 C CA . GLN A 1 131 ? 11.641 -3.997 4.591 1.00 94.75 131 GLN A CA 1
ATOM 1051 C C . GLN A 1 131 ? 12.017 -3.409 5.950 1.00 94.75 131 GLN A C 1
ATOM 1053 O O . GLN A 1 131 ? 11.981 -2.196 6.142 1.00 94.75 131 GLN A O 1
ATOM 1058 N N . ILE A 1 132 ? 12.416 -4.262 6.892 1.00 94.06 132 ILE A N 1
ATOM 1059 C CA . ILE A 1 132 ? 12.896 -3.826 8.207 1.00 94.06 132 ILE A CA 1
ATOM 1060 C C . ILE A 1 132 ? 14.342 -3.343 8.112 1.00 94.06 132 ILE A C 1
ATOM 1062 O O . ILE A 1 132 ? 15.232 -4.116 7.751 1.00 94.06 132 ILE A O 1
ATOM 1066 N N . GLN A 1 133 ? 14.576 -2.096 8.524 1.00 92.00 133 GLN A N 1
ATOM 1067 C CA . GLN A 1 133 ? 15.887 -1.450 8.534 1.00 92.00 133 GLN A CA 1
ATOM 1068 C C . GLN A 1 133 ? 16.360 -1.053 9.934 1.00 92.00 133 GLN A C 1
ATOM 1070 O O . GLN A 1 133 ? 15.580 -0.931 10.885 1.00 92.00 133 GLN A O 1
ATOM 1075 N N . LYS A 1 134 ? 17.672 -0.825 10.044 1.00 86.94 134 LYS A N 1
ATOM 1076 C CA . LYS A 1 134 ? 18.341 -0.221 11.206 1.00 86.94 134 LYS A CA 1
ATOM 1077 C C . LYS A 1 134 ? 18.950 1.107 10.811 1.00 86.94 134 LYS A C 1
ATOM 1079 O O . LYS A 1 134 ? 19.625 1.183 9.787 1.00 86.94 134 LYS A O 1
ATOM 1084 N N . LYS A 1 135 ? 18.793 2.122 11.661 1.00 71.56 135 LYS A N 1
ATOM 1085 C CA . LYS A 1 135 ? 19.359 3.452 11.413 1.00 71.56 135 LYS A CA 1
ATOM 1086 C C . LYS A 1 135 ? 20.887 3.472 11.527 1.00 71.56 135 LYS A C 1
ATOM 1088 O O . LYS A 1 135 ? 21.515 4.009 10.628 1.00 71.56 135 LYS A O 1
ATOM 1093 N N . THR A 1 136 ? 21.460 2.846 12.560 1.00 65.19 136 THR A N 1
ATOM 1094 C CA . THR A 1 136 ? 22.907 2.591 12.759 1.00 65.19 136 THR A CA 1
ATOM 1095 C C . THR A 1 136 ? 23.119 1.582 13.900 1.00 65.19 136 THR A C 1
ATOM 1097 O O . THR A 1 136 ? 22.222 1.386 14.724 1.00 65.19 136 THR A O 1
ATOM 1100 N N . GLU A 1 137 ? 24.320 0.998 14.015 1.00 60.12 137 GLU A N 1
ATOM 1101 C CA . GLU A 1 137 ? 24.733 0.148 15.155 1.00 60.12 137 GLU A CA 1
ATOM 1102 C C . GLU A 1 137 ? 24.706 0.872 16.517 1.00 60.12 137 GLU A C 1
ATOM 1104 O O . GLU A 1 137 ? 24.600 0.228 17.554 1.00 60.12 137 GLU A O 1
ATOM 1109 N N . SER A 1 138 ? 24.757 2.210 16.521 1.00 58.66 138 SER A N 1
ATOM 1110 C CA . SER A 1 138 ? 24.759 3.055 17.725 1.00 58.66 138 SER A CA 1
ATOM 1111 C C . SER A 1 138 ? 23.370 3.410 18.269 1.00 58.66 138 SER A C 1
ATOM 1113 O O . SER A 1 138 ? 23.255 3.918 19.383 1.00 58.66 138 SER A O 1
ATOM 1115 N N . THR A 1 139 ? 22.307 3.171 17.497 1.00 58.09 139 THR A N 1
ATOM 1116 C CA . THR A 1 139 ? 20.929 3.316 17.993 1.00 58.09 139 THR A CA 1
ATOM 1117 C C . THR A 1 139 ? 20.536 2.064 18.768 1.00 58.09 139 THR A C 1
ATOM 1119 O O . THR A 1 139 ? 21.002 0.980 18.439 1.00 58.09 139 THR A O 1
ATOM 1122 N N . ASN A 1 140 ? 19.693 2.206 19.795 1.00 63.75 140 ASN A N 1
ATOM 1123 C CA . ASN A 1 140 ? 19.306 1.182 20.780 1.00 63.75 140 ASN A CA 1
ATOM 1124 C C . ASN A 1 140 ? 18.500 -0.006 20.180 1.00 63.75 140 ASN A C 1
ATOM 1126 O O . ASN A 1 140 ? 17.405 -0.321 20.637 1.00 63.75 140 ASN A O 1
ATOM 1130 N N . ASN A 1 141 ? 18.999 -0.622 19.102 1.00 72.00 141 ASN A N 1
ATOM 1131 C CA . ASN A 1 141 ? 18.316 -1.571 18.220 1.00 72.00 141 ASN A CA 1
ATOM 1132 C C . ASN A 1 141 ? 16.964 -1.077 17.672 1.00 72.00 141 ASN A C 1
ATOM 1134 O O . ASN A 1 141 ? 16.082 -1.885 17.376 1.00 72.00 141 ASN A O 1
ATOM 1138 N N . GLU A 1 142 ? 16.796 0.237 17.502 1.00 85.75 142 GLU A N 1
ATOM 1139 C CA . GLU A 1 142 ? 15.562 0.793 16.947 1.00 85.75 142 GLU A CA 1
ATOM 1140 C C . GLU A 1 142 ? 15.373 0.342 15.490 1.00 85.75 142 GLU A C 1
ATOM 1142 O O . GLU A 1 142 ? 16.259 0.497 14.643 1.00 85.75 142 GLU A O 1
ATOM 1147 N N . LYS A 1 143 ? 14.198 -0.228 15.209 1.00 91.31 143 LYS A N 1
ATOM 1148 C CA . LYS A 1 143 ? 13.806 -0.709 13.885 1.00 91.31 143 LYS A CA 1
ATOM 1149 C C . LYS A 1 143 ? 12.990 0.335 13.146 1.00 91.31 143 LYS A C 1
ATOM 1151 O O . LYS A 1 143 ? 12.097 0.970 13.712 1.00 91.31 143 LYS A O 1
ATOM 1156 N N . TYR A 1 144 ? 13.257 0.429 11.856 1.00 92.75 144 TYR A N 1
ATOM 1157 C CA . TYR A 1 144 ? 12.591 1.327 10.932 1.00 92.75 144 TYR A CA 1
ATOM 1158 C C . TYR A 1 144 ? 11.921 0.531 9.821 1.00 92.75 144 TYR A C 1
ATOM 1160 O O . TYR A 1 144 ? 12.406 -0.525 9.416 1.00 92.75 144 TYR A O 1
ATOM 1168 N N . LEU A 1 145 ? 10.801 1.049 9.332 1.00 92.62 145 LEU A N 1
ATOM 1169 C CA . LEU A 1 145 ? 10.190 0.592 8.099 1.00 92.62 145 LEU A CA 1
ATOM 1170 C C . LEU A 1 145 ? 10.878 1.310 6.934 1.00 92.62 145 LEU A C 1
ATOM 1172 O O . LEU A 1 145 ? 10.819 2.537 6.835 1.00 92.62 145 LEU A O 1
ATOM 1176 N N . GLY A 1 146 ? 11.533 0.546 6.070 1.00 92.75 146 GLY A N 1
ATOM 1177 C CA . GLY A 1 146 ? 11.976 0.988 4.756 1.00 92.75 146 GLY A CA 1
ATOM 1178 C C . GLY A 1 146 ? 10.929 0.642 3.704 1.00 92.75 146 GLY A C 1
ATOM 1179 O O . GLY A 1 146 ? 10.325 -0.431 3.759 1.00 92.75 146 GLY A O 1
ATOM 1180 N N . ILE A 1 147 ? 10.705 1.542 2.748 1.00 91.12 147 ILE A N 1
ATOM 1181 C CA 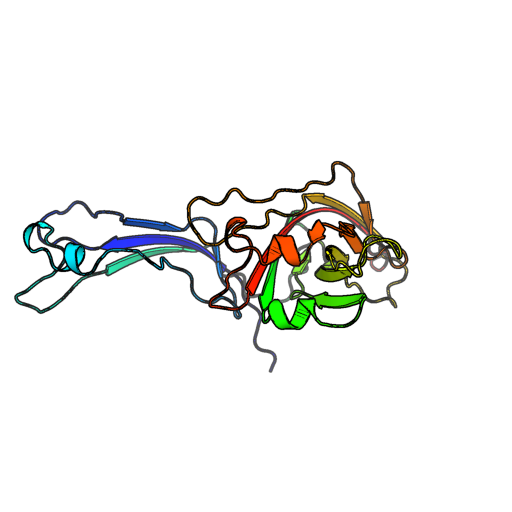. ILE A 1 147 ? 9.741 1.339 1.659 1.00 91.12 147 ILE A CA 1
ATOM 1182 C C . ILE A 1 147 ? 10.400 1.664 0.333 1.00 91.12 147 ILE A C 1
ATOM 1184 O O . ILE A 1 147 ? 10.989 2.734 0.179 1.00 91.12 147 ILE A O 1
ATOM 1188 N N . TYR A 1 148 ? 10.250 0.754 -0.625 1.00 91.00 148 TYR A N 1
ATOM 1189 C CA . TYR A 1 148 ? 10.840 0.850 -1.949 1.00 91.00 148 TYR A CA 1
ATOM 1190 C C . TYR A 1 148 ? 9.818 0.509 -3.025 1.00 91.00 148 TYR A C 1
ATOM 1192 O O . TYR A 1 148 ? 9.012 -0.405 -2.863 1.00 91.00 148 TYR A O 1
ATOM 1200 N N . LEU A 1 149 ? 9.910 1.206 -4.150 1.00 90.62 149 LEU A N 1
ATOM 1201 C CA . LEU A 1 149 ? 9.335 0.767 -5.409 1.00 90.62 149 LEU A CA 1
ATOM 1202 C C . LEU A 1 149 ? 10.335 -0.221 -5.991 1.00 90.62 149 LEU A C 1
ATOM 1204 O O . LEU A 1 149 ? 11.534 0.061 -6.039 1.00 90.62 149 LEU A O 1
ATOM 1208 N N . LEU A 1 150 ? 9.848 -1.387 -6.376 1.00 91.69 150 LEU A N 1
ATOM 1209 C CA . LEU A 1 150 ? 10.633 -2.478 -6.927 1.00 91.69 150 LEU A CA 1
ATOM 1210 C C . LEU A 1 150 ? 10.143 -2.749 -8.345 1.00 91.69 150 LEU A C 1
ATOM 1212 O O . LEU A 1 150 ? 8.961 -3.025 -8.534 1.00 91.69 150 LEU A O 1
ATOM 1216 N N . CYS A 1 151 ? 11.055 -2.716 -9.312 1.00 89.88 151 CYS A N 1
ATOM 1217 C CA . CYS A 1 151 ? 10.835 -3.352 -10.603 1.00 89.88 151 CYS A CA 1
ATOM 1218 C C . CYS A 1 151 ? 11.246 -4.825 -10.474 1.00 89.88 151 CYS A C 1
ATOM 1220 O O . CYS A 1 151 ? 12.432 -5.147 -10.346 1.00 89.88 151 CYS A O 1
ATOM 1222 N N . ASP A 1 152 ? 10.262 -5.720 -10.468 1.00 88.44 152 ASP A N 1
ATOM 1223 C CA . ASP A 1 152 ? 10.446 -7.158 -10.245 1.00 88.44 152 ASP A CA 1
ATOM 1224 C C . ASP A 1 152 ? 10.639 -7.927 -11.563 1.00 88.44 152 ASP A C 1
ATOM 1226 O O . ASP A 1 152 ? 10.224 -9.075 -11.698 1.00 88.44 152 ASP A O 1
ATOM 1230 N N . ALA A 1 153 ? 11.230 -7.276 -12.570 1.00 83.38 153 ALA A N 1
ATOM 1231 C CA . ALA A 1 153 ? 11.502 -7.903 -13.860 1.00 83.38 153 ALA A CA 1
ATOM 1232 C C . ALA A 1 153 ? 12.527 -9.041 -13.687 1.00 83.38 153 ALA A C 1
ATOM 1234 O O . ALA A 1 153 ? 13.430 -8.890 -12.854 1.00 83.38 153 ALA A O 1
ATOM 1235 N N . PRO A 1 154 ? 12.405 -10.162 -14.423 1.00 73.25 154 PRO A N 1
ATOM 1236 C CA . PRO A 1 154 ? 13.321 -11.296 -14.316 1.00 73.25 154 PRO A CA 1
ATOM 1237 C C . PRO A 1 154 ? 14.787 -10.885 -14.500 1.00 73.25 154 PRO A C 1
ATOM 1239 O O . PRO A 1 154 ? 15.113 -10.017 -15.305 1.00 73.25 154 PRO A O 1
ATOM 1242 N N . GLU A 1 155 ? 15.694 -11.525 -13.762 1.00 63.47 155 GLU A N 1
ATOM 1243 C CA . GLU A 1 155 ? 17.137 -11.245 -13.869 1.00 63.47 155 GLU A CA 1
ATOM 1244 C C . GLU A 1 155 ? 17.756 -11.762 -15.171 1.00 63.47 155 GLU A C 1
ATOM 1246 O O . GLU A 1 155 ? 18.818 -11.296 -15.583 1.00 63.47 155 GLU A O 1
ATOM 1251 N N . GLU A 1 156 ? 17.096 -12.723 -15.816 1.00 63.00 156 GLU A N 1
ATOM 1252 C CA . GLU A 1 156 ? 17.505 -13.278 -17.107 1.00 63.00 156 GLU A CA 1
ATOM 1253 C C . GLU A 1 156 ? 17.364 -12.242 -18.236 1.00 63.00 156 GLU A C 1
ATOM 1255 O O . GLU A 1 156 ? 18.155 -12.253 -19.182 1.00 63.00 156 GLU A O 1
ATOM 1260 N N . ASP A 1 157 ? 16.475 -11.257 -18.064 1.00 59.50 157 ASP A N 1
ATOM 1261 C CA . ASP A 1 157 ? 16.273 -10.127 -18.970 1.00 59.50 157 ASP A CA 1
ATOM 1262 C C . ASP A 1 157 ? 17.340 -9.037 -18.730 1.00 59.50 157 ASP A C 1
ATOM 1264 O O . ASP A 1 157 ? 17.044 -7.884 -18.432 1.00 59.50 157 ASP A O 1
ATOM 1268 N N . LYS A 1 158 ? 18.633 -9.360 -18.849 1.00 57.53 158 LYS A N 1
ATOM 1269 C CA . LYS A 1 158 ? 19.753 -8.431 -18.544 1.00 57.53 158 LYS A CA 1
ATOM 1270 C C . LYS A 1 158 ? 19.819 -7.149 -19.402 1.00 57.53 158 LYS A C 1
ATOM 1272 O O . LYS A 1 158 ? 20.782 -6.396 -19.289 1.00 57.53 158 LYS A O 1
ATOM 1277 N N . LYS A 1 159 ? 18.842 -6.902 -20.279 1.00 66.00 159 LYS A N 1
ATOM 1278 C CA . LYS A 1 159 ? 18.816 -5.787 -21.240 1.00 66.00 159 LYS A CA 1
ATOM 1279 C C . LYS A 1 159 ? 17.686 -4.776 -21.019 1.00 66.00 159 LYS A C 1
ATOM 1281 O O . LYS A 1 159 ? 17.529 -3.874 -21.841 1.00 66.00 159 LYS A O 1
ATOM 1286 N N . TRP A 1 160 ? 16.899 -4.881 -19.946 1.00 70.94 160 TRP A N 1
ATOM 1287 C CA . TRP A 1 160 ? 15.873 -3.870 -19.668 1.00 70.94 160 TR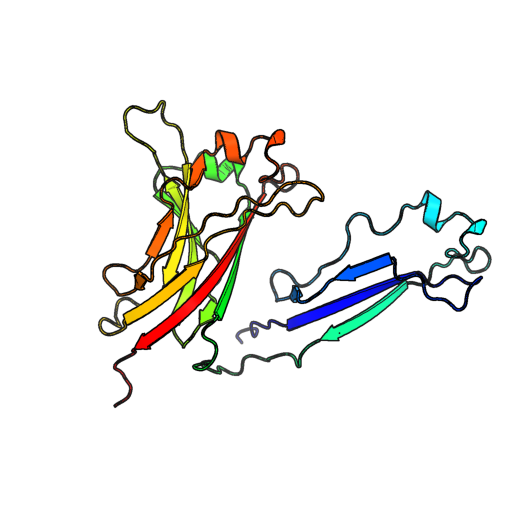P A CA 1
ATOM 1288 C C . TRP A 1 160 ? 16.439 -2.664 -18.907 1.00 70.94 160 TRP A C 1
ATOM 1290 O O . TRP A 1 160 ? 17.293 -2.781 -18.025 1.00 70.94 160 TRP A O 1
ATOM 1300 N N . ASN A 1 161 ? 15.928 -1.478 -19.232 1.00 69.44 161 ASN A N 1
ATOM 1301 C CA . ASN A 1 161 ? 16.078 -0.284 -18.403 1.00 69.44 161 ASN A CA 1
ATOM 1302 C C . ASN A 1 161 ? 14.755 0.496 -18.350 1.00 69.44 161 ASN A C 1
ATOM 1304 O O . ASN A 1 161 ? 14.086 0.671 -19.370 1.00 69.44 161 ASN A O 1
ATOM 1308 N N . CYS A 1 162 ? 14.379 0.969 -17.156 1.00 69.38 162 CYS A N 1
ATOM 1309 C CA . CYS A 1 162 ? 13.353 2.002 -16.988 1.00 69.38 162 CYS A CA 1
ATOM 1310 C C . CYS A 1 162 ? 13.995 3.288 -16.489 1.00 69.38 162 CYS A C 1
ATOM 1312 O O . CYS A 1 162 ? 14.716 3.252 -15.494 1.00 69.38 162 CYS A O 1
ATOM 1314 N N . LYS A 1 163 ? 13.618 4.430 -17.066 1.00 67.75 163 LYS A N 1
ATOM 1315 C CA . LYS A 1 163 ? 13.650 5.702 -16.343 1.00 67.75 163 LYS A CA 1
ATOM 1316 C C . LYS A 1 163 ? 12.267 6.030 -15.816 1.00 67.75 163 LYS A C 1
ATOM 1318 O O . LYS A 1 163 ? 11.292 6.128 -16.562 1.00 67.75 163 LYS A O 1
ATOM 1323 N N . CYS A 1 164 ? 12.197 6.184 -14.511 1.00 65.19 164 CYS A N 1
ATOM 1324 C CA . CYS A 1 164 ? 10.962 6.264 -13.772 1.00 65.19 164 CYS A CA 1
ATOM 1325 C C . CYS A 1 164 ? 11.077 7.448 -12.795 1.00 65.19 164 CYS A C 1
ATOM 1327 O O . CYS A 1 164 ? 11.985 7.493 -11.965 1.00 65.19 164 CYS A O 1
ATOM 1329 N N . SER A 1 165 ? 10.169 8.420 -12.883 1.00 60.31 165 SER A N 1
ATOM 1330 C CA . SER A 1 165 ? 9.987 9.452 -11.858 1.00 60.31 165 SER A CA 1
ATOM 1331 C C . SER A 1 165 ? 8.824 9.034 -10.969 1.00 60.31 165 SER A C 1
ATOM 1333 O O . SER A 1 165 ? 7.688 8.926 -11.427 1.00 60.31 165 SER A O 1
ATOM 1335 N N . ALA A 1 166 ? 9.097 8.762 -9.702 1.00 56.75 166 ALA A N 1
ATOM 1336 C CA . ALA A 1 166 ? 8.111 8.222 -8.780 1.00 56.75 166 ALA A CA 1
ATOM 1337 C C . ALA A 1 166 ? 7.866 9.198 -7.625 1.00 56.75 166 ALA A C 1
ATOM 1339 O O . ALA A 1 166 ? 8.818 9.705 -7.031 1.00 56.75 166 ALA A O 1
ATOM 1340 N N . THR A 1 167 ? 6.596 9.428 -7.298 1.00 53.00 167 THR A N 1
ATOM 1341 C CA . THR A 1 167 ? 6.173 10.282 -6.184 1.00 53.00 167 THR A CA 1
ATOM 1342 C C . THR A 1 167 ? 5.779 9.373 -5.026 1.00 53.00 167 THR A C 1
ATOM 1344 O O . THR A 1 167 ? 4.740 8.730 -5.037 1.00 53.00 167 THR A O 1
ATOM 1347 N N . PHE A 1 168 ? 6.650 9.251 -4.029 1.00 54.25 168 PHE A N 1
ATOM 1348 C CA . PHE A 1 168 ? 6.467 8.276 -2.956 1.00 54.25 168 PHE A CA 1
ATOM 1349 C C . PHE A 1 168 ? 5.575 8.768 -1.793 1.00 54.25 168 PHE A C 1
ATOM 1351 O O . PHE A 1 168 ? 5.170 9.923 -1.716 1.00 54.25 168 PHE A O 1
ATOM 1358 N N . PHE A 1 169 ? 5.248 7.835 -0.898 1.00 56.00 169 PHE A N 1
ATOM 1359 C CA . PHE A 1 169 ? 3.957 7.708 -0.223 1.00 56.00 169 PHE A CA 1
ATOM 1360 C C . PHE A 1 169 ? 3.416 8.794 0.652 1.00 56.00 169 PHE A C 1
ATOM 1362 O O . PHE A 1 169 ? 4.130 9.321 1.492 1.00 56.00 169 PHE A O 1
ATOM 1369 N N . ASP A 1 170 ? 2.101 8.935 0.466 1.00 51.47 170 ASP A N 1
ATOM 1370 C CA . ASP A 1 170 ? 1.016 9.062 1.428 1.00 51.47 170 ASP A CA 1
ATOM 1371 C C . ASP A 1 170 ? 0.867 7.777 2.291 1.00 51.47 170 ASP A C 1
ATOM 1373 O O . ASP A 1 170 ? 0.469 6.716 1.797 1.00 51.47 170 ASP A O 1
ATOM 1377 N N . LEU A 1 171 ? 1.252 7.838 3.573 1.00 54.16 171 LEU A N 1
ATOM 1378 C CA . LEU A 1 171 ? 0.764 6.895 4.589 1.00 54.16 171 LEU A CA 1
ATOM 1379 C C . LEU A 1 171 ? -0.628 7.360 5.030 1.00 54.16 171 LEU A C 1
ATOM 1381 O O . LEU A 1 171 ? -0.726 8.163 5.963 1.00 54.16 171 LEU A O 1
ATOM 1385 N N . SER A 1 172 ? -1.680 6.860 4.387 1.00 48.91 172 SER A N 1
ATOM 1386 C CA . SER A 1 172 ? -3.040 7.235 4.764 1.00 48.91 172 SER A CA 1
ATOM 1387 C C . SER A 1 172 ? -3.601 6.314 5.839 1.00 48.91 172 SER A C 1
ATOM 1389 O O . SER A 1 172 ? -3.496 5.083 5.789 1.00 48.91 172 SER A O 1
ATOM 1391 N N . ARG A 1 173 ? -4.254 6.923 6.831 1.00 45.50 173 ARG A N 1
ATOM 1392 C CA . ARG A 1 173 ? -5.214 6.215 7.679 1.00 45.50 173 ARG A CA 1
ATOM 1393 C C . ARG A 1 173 ? -6.564 6.255 6.972 1.00 45.50 173 ARG A C 1
ATOM 1395 O O . ARG A 1 173 ? -7.009 7.319 6.561 1.00 45.50 173 ARG A O 1
ATOM 1402 N N . LYS A 1 174 ? -7.301 5.142 6.957 1.00 46.81 174 LYS A N 1
ATOM 1403 C CA . LYS A 1 174 ? -8.734 5.105 6.583 1.00 46.81 174 LYS A CA 1
ATOM 1404 C C . LYS A 1 174 ? -9.660 5.871 7.563 1.00 46.81 174 LYS A C 1
ATOM 1406 O O . LYS A 1 174 ? -10.863 5.632 7.577 1.00 46.81 174 LYS A O 1
ATOM 1411 N N . MET A 1 175 ? -9.136 6.752 8.418 1.00 38.56 175 MET A N 1
ATOM 1412 C CA . MET A 1 175 ? -9.881 7.432 9.487 1.00 38.56 175 MET A CA 1
ATOM 1413 C C . MET A 1 175 ? -9.776 8.945 9.302 1.00 38.56 175 MET A C 1
ATOM 1415 O O . MET A 1 175 ? -8.682 9.495 9.193 1.00 38.56 175 MET A O 1
ATOM 1419 N N . SER A 1 176 ? -10.931 9.607 9.294 1.00 38.09 176 SER A N 1
ATOM 1420 C CA . SER A 1 176 ? -11.071 11.055 9.145 1.00 38.09 176 SER A CA 1
ATOM 1421 C C . SER A 1 176 ? -10.214 11.827 10.157 1.00 38.09 176 SER A C 1
ATOM 1423 O O . SER A 1 176 ? -10.344 11.609 11.362 1.00 38.09 176 SER A O 1
ATOM 1425 N N . GLY A 1 177 ? -9.392 12.762 9.673 1.00 40.56 177 GLY A N 1
ATOM 1426 C CA . GLY A 1 177 ? -8.703 13.759 10.504 1.00 40.56 177 GLY A CA 1
ATOM 1427 C C . GLY A 1 177 ? -7.221 13.503 10.803 1.00 40.56 177 GLY A C 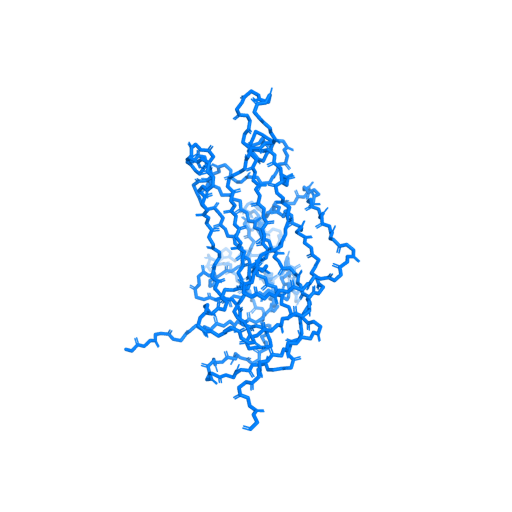1
ATOM 1428 O O . GLY A 1 177 ? -6.623 14.305 11.516 1.00 40.56 177 GLY A O 1
ATOM 1429 N N . VAL A 1 178 ? -6.610 12.439 10.269 1.00 50.88 178 VAL A N 1
ATOM 1430 C CA . VAL A 1 178 ? -5.149 12.244 10.332 1.00 50.88 178 VAL A CA 1
ATOM 1431 C C . VAL A 1 178 ? -4.520 12.758 9.042 1.00 50.88 178 VAL A C 1
ATOM 1433 O O . VAL A 1 178 ? -4.934 12.365 7.957 1.00 50.88 178 VAL A O 1
ATOM 1436 N N . THR A 1 179 ? -3.537 13.650 9.161 1.00 52.31 179 THR A N 1
ATOM 1437 C CA . THR A 1 179 ? -2.794 14.167 8.011 1.00 52.31 179 THR A CA 1
ATOM 1438 C C . THR A 1 179 ? -1.881 13.082 7.454 1.00 52.31 179 THR A C 1
ATOM 1440 O O . THR A 1 179 ? -0.963 12.621 8.135 1.00 52.31 179 THR A O 1
ATOM 1443 N N . ASP A 1 180 ? -2.119 12.721 6.202 1.00 60.62 180 ASP A N 1
ATOM 1444 C CA . ASP A 1 180 ? -1.294 11.826 5.400 1.00 60.62 180 ASP A CA 1
ATOM 1445 C C . ASP A 1 180 ? 0.198 12.189 5.478 1.00 60.62 180 ASP A C 1
ATOM 1447 O O . ASP A 1 180 ? 0.602 13.330 5.212 1.00 60.62 180 ASP A O 1
ATOM 1451 N N . MET A 1 181 ? 1.056 11.222 5.828 1.00 65.44 181 MET A N 1
ATOM 1452 C CA . MET A 1 181 ? 2.501 11.447 5.749 1.00 65.44 181 MET A CA 1
ATOM 1453 C C . MET A 1 181 ? 2.926 11.296 4.296 1.00 65.44 181 MET A C 1
ATOM 1455 O O . MET A 1 181 ? 3.043 10.168 3.835 1.00 65.44 181 MET A O 1
ATOM 1459 N N . LYS A 1 182 ? 3.184 12.419 3.615 1.00 67.00 182 LYS A N 1
ATOM 1460 C CA . LYS A 1 182 ? 3.685 12.460 2.232 1.00 67.00 182 LYS A CA 1
ATOM 1461 C C . LYS A 1 182 ? 5.205 12.631 2.186 1.00 67.00 182 LYS A C 1
ATOM 1463 O O . LYS A 1 182 ? 5.777 13.467 2.901 1.00 67.00 182 LYS A O 1
ATOM 1468 N N . ARG A 1 183 ? 5.885 11.819 1.371 1.00 68.62 183 ARG A N 1
ATOM 1469 C CA . ARG A 1 183 ? 7.343 11.855 1.172 1.00 68.62 183 ARG A CA 1
ATOM 1470 C C . ARG A 1 183 ? 7.695 11.657 -0.298 1.00 68.62 183 ARG A C 1
ATOM 1472 O O . ARG A 1 183 ? 7.741 10.538 -0.788 1.00 68.62 183 ARG A O 1
ATOM 1479 N N . GLU A 1 184 ? 8.038 12.744 -0.970 1.00 65.25 184 GLU A N 1
ATOM 1480 C CA . GLU A 1 184 ? 8.376 12.726 -2.393 1.00 65.25 184 GLU A CA 1
ATOM 1481 C C . GLU A 1 184 ? 9.893 12.619 -2.614 1.00 65.25 184 GLU A C 1
ATOM 1483 O O . GLU A 1 184 ? 10.687 13.116 -1.812 1.00 65.25 184 GLU A O 1
ATOM 1488 N N . PHE A 1 185 ? 10.303 12.006 -3.726 1.00 63.81 185 PHE A N 1
ATOM 1489 C CA . PHE A 1 185 ? 11.632 12.230 -4.292 1.00 63.81 185 PHE A CA 1
ATOM 1490 C C . PHE A 1 185 ? 11.474 13.127 -5.517 1.00 63.81 185 PHE A C 1
ATOM 1492 O O . PHE A 1 185 ? 10.658 12.848 -6.387 1.00 63.81 185 PHE A O 1
ATOM 1499 N N . SER A 1 186 ? 12.269 14.188 -5.599 1.00 56.50 186 SER A N 1
ATOM 1500 C CA . SER A 1 186 ? 12.192 15.194 -6.664 1.00 56.50 186 SER A CA 1
ATOM 1501 C C . SER A 1 186 ? 12.941 14.818 -7.951 1.00 56.50 186 SER A C 1
ATOM 1503 O O . SER A 1 186 ? 12.943 15.595 -8.899 1.00 56.50 186 SER A O 1
ATOM 1505 N N . GLU A 1 187 ? 13.603 13.657 -7.998 1.00 68.44 187 GLU A N 1
ATOM 1506 C CA . GLU A 1 187 ? 14.512 13.267 -9.086 1.00 68.44 187 GLU A CA 1
ATOM 1507 C C . GLU A 1 187 ? 14.094 11.951 -9.752 1.00 68.44 187 GLU A C 1
ATOM 1509 O O . GLU A 1 187 ? 13.699 10.994 -9.080 1.00 68.44 187 GLU A O 1
ATOM 1514 N N . GLU A 1 188 ? 14.248 11.887 -11.076 1.00 78.38 188 GLU A N 1
ATOM 1515 C CA . GLU A 1 188 ? 14.080 10.666 -11.867 1.00 78.38 188 GLU A CA 1
ATOM 1516 C C . GLU A 1 188 ? 15.101 9.590 -11.461 1.00 78.38 188 GLU A C 1
ATOM 1518 O O . GLU A 1 188 ? 16.272 9.875 -11.199 1.00 78.38 188 GLU A O 1
ATOM 1523 N N . ARG A 1 189 ? 14.662 8.328 -11.417 1.00 83.06 189 ARG A N 1
ATOM 1524 C CA . ARG A 1 189 ? 15.501 7.178 -11.069 1.00 83.06 189 ARG A CA 1
ATOM 1525 C C . ARG A 1 189 ? 15.517 6.162 -12.196 1.00 83.06 189 ARG A C 1
ATOM 1527 O O . ARG A 1 189 ? 14.499 5.878 -12.824 1.00 83.06 189 ARG A O 1
ATOM 1534 N N . THR A 1 190 ? 16.699 5.602 -12.431 1.00 83.12 190 THR A N 1
ATOM 1535 C CA . THR A 1 190 ? 16.879 4.512 -13.389 1.00 83.12 190 THR A CA 1
ATOM 1536 C C . THR A 1 190 ? 16.785 3.179 -12.659 1.00 83.12 190 THR A C 1
ATOM 1538 O O . THR A 1 190 ? 17.502 2.953 -11.687 1.00 83.12 190 THR A O 1
ATOM 1541 N N . PHE A 1 191 ? 15.905 2.309 -13.143 1.00 86.25 191 PHE A N 1
ATOM 1542 C CA . PHE A 1 191 ? 15.762 0.931 -12.699 1.00 86.25 191 PHE A CA 1
ATOM 1543 C C . PHE A 1 191 ? 16.336 0.005 -13.768 1.00 86.25 191 PHE A C 1
ATOM 1545 O O . PHE A 1 191 ? 16.058 0.174 -14.957 1.00 86.25 191 PHE A O 1
ATOM 1552 N N . ASN A 1 192 ? 17.138 -0.962 -13.339 1.00 81.44 192 ASN A N 1
ATOM 1553 C CA . ASN A 1 192 ? 17.736 -2.004 -14.174 1.00 81.44 192 ASN A CA 1
ATOM 1554 C C . ASN A 1 192 ? 18.086 -3.214 -13.288 1.00 81.44 192 ASN A C 1
ATOM 1556 O O . ASN A 1 192 ? 17.780 -3.211 -12.093 1.00 81.44 192 ASN A O 1
ATOM 1560 N N . SER A 1 193 ? 18.750 -4.227 -13.845 1.00 79.62 193 SER A N 1
ATOM 1561 C CA . SER A 1 193 ? 19.165 -5.432 -13.111 1.00 79.62 193 SER A CA 1
ATOM 1562 C C . SER A 1 193 ? 20.075 -5.163 -11.904 1.00 79.62 193 SER A C 1
ATOM 1564 O O . SER A 1 193 ? 20.055 -5.938 -10.954 1.00 79.62 193 SER A O 1
ATOM 1566 N N . GLU A 1 194 ? 20.851 -4.078 -11.910 1.00 81.06 194 GLU A N 1
ATOM 1567 C CA . GLU A 1 194 ? 21.777 -3.715 -10.825 1.00 81.06 194 GLU A CA 1
ATOM 1568 C C . GLU A 1 194 ? 21.107 -2.849 -9.746 1.00 81.06 194 GLU A C 1
ATOM 1570 O O . GLU A 1 194 ? 21.450 -2.926 -8.569 1.00 81.06 194 GLU A O 1
ATOM 1575 N N . SER A 1 195 ? 20.115 -2.044 -10.132 1.00 85.12 195 SER A N 1
ATOM 1576 C CA . SER A 1 195 ? 19.382 -1.122 -9.261 1.00 85.12 195 SER A CA 1
ATOM 1577 C C . SER A 1 195 ? 17.875 -1.317 -9.428 1.00 85.12 195 SER A C 1
ATOM 1579 O O . SER A 1 195 ? 17.154 -0.458 -9.937 1.00 85.12 195 SER A O 1
ATOM 1581 N N . ARG A 1 196 ? 17.386 -2.482 -8.990 1.00 88.12 196 ARG A N 1
ATOM 1582 C CA . ARG A 1 196 ? 15.984 -2.907 -9.165 1.00 88.12 196 ARG A CA 1
ATOM 1583 C C . ARG A 1 196 ? 14.994 -2.202 -8.243 1.00 88.12 196 ARG A C 1
ATOM 1585 O O . ARG A 1 196 ? 13.792 -2.258 -8.490 1.00 88.12 196 ARG A O 1
ATOM 1592 N N . SER A 1 197 ? 15.461 -1.565 -7.170 1.00 90.19 197 SER A N 1
ATOM 1593 C CA . SER A 1 197 ? 14.580 -0.903 -6.207 1.00 90.19 197 SER A CA 1
ATOM 1594 C C . SER A 1 197 ? 15.113 0.440 -5.748 1.00 90.19 197 SER A C 1
ATOM 1596 O O . SER A 1 197 ? 16.302 0.562 -5.463 1.00 90.19 197 SER A O 1
ATOM 1598 N N . TRP A 1 198 ? 14.214 1.403 -5.571 1.00 88.81 198 TRP A N 1
ATOM 1599 C CA . TRP A 1 198 ? 14.531 2.711 -5.012 1.00 88.81 198 TRP A CA 1
ATOM 1600 C C . TRP A 1 198 ? 13.471 3.136 -4.003 1.00 88.81 198 TRP A C 1
ATOM 1602 O O . TRP A 1 198 ? 12.301 2.781 -4.146 1.00 88.81 198 TRP A O 1
ATOM 1612 N N . GLY A 1 199 ? 13.869 3.862 -2.960 1.00 88.50 199 GLY A N 1
ATOM 1613 C CA . GLY A 1 199 ? 12.965 4.166 -1.861 1.00 88.50 199 GLY A CA 1
ATOM 1614 C C . GLY A 1 199 ? 13.622 4.807 -0.650 1.00 88.50 199 GLY A C 1
ATOM 1615 O O . GLY A 1 199 ? 14.783 5.215 -0.682 1.00 88.50 199 GLY A O 1
ATOM 1616 N N . PHE A 1 200 ? 12.863 4.881 0.439 1.00 86.69 200 PHE A N 1
ATOM 1617 C CA . PHE A 1 200 ? 13.326 5.402 1.719 1.00 86.69 200 PHE A CA 1
ATOM 1618 C C . PHE A 1 200 ? 13.803 4.257 2.594 1.00 86.69 200 PHE A C 1
ATOM 1620 O O . PHE A 1 200 ? 13.016 3.402 2.989 1.00 86.69 200 PHE A O 1
ATOM 1627 N N . TYR A 1 201 ? 15.087 4.279 2.943 1.00 89.00 201 TYR A N 1
ATOM 1628 C CA . TYR A 1 201 ? 15.665 3.271 3.823 1.00 89.00 201 TYR A CA 1
ATOM 1629 C C . TYR A 1 201 ? 15.087 3.358 5.249 1.00 89.00 201 TYR A C 1
ATOM 1631 O O . TYR A 1 201 ? 14.620 2.366 5.784 1.00 89.00 201 TYR A O 1
ATOM 1639 N N . ASN A 1 202 ? 14.985 4.551 5.838 1.00 88.94 202 ASN A N 1
ATOM 1640 C CA . ASN A 1 202 ? 14.379 4.739 7.163 1.00 88.94 202 ASN A CA 1
ATOM 1641 C C . ASN A 1 202 ? 13.172 5.680 7.071 1.00 88.94 202 ASN A C 1
ATOM 1643 O O . ASN A 1 202 ? 13.283 6.847 7.447 1.00 88.94 202 ASN A O 1
ATOM 1647 N N . LEU A 1 203 ? 12.036 5.207 6.548 1.00 87.31 203 LEU A N 1
ATOM 1648 C CA . LEU A 1 203 ? 10.854 6.058 6.377 1.00 87.31 203 LEU A CA 1
ATOM 1649 C C . LEU A 1 203 ? 10.284 6.511 7.729 1.00 87.31 203 LEU A C 1
ATOM 1651 O O . LEU A 1 203 ? 10.077 7.702 7.957 1.00 87.31 203 LEU A O 1
ATOM 1655 N N . ILE A 1 204 ? 10.030 5.553 8.620 1.00 88.62 204 ILE A N 1
ATOM 1656 C CA . ILE A 1 204 ? 9.431 5.774 9.940 1.00 88.62 204 ILE A CA 1
ATOM 1657 C C . ILE A 1 204 ? 9.895 4.678 10.901 1.00 88.62 204 ILE A C 1
ATOM 1659 O O . ILE A 1 204 ? 10.068 3.530 10.490 1.00 88.62 204 ILE A O 1
ATOM 1663 N N . SER A 1 205 ? 10.134 5.007 12.173 1.00 92.25 205 SER A N 1
ATOM 1664 C CA . SER A 1 205 ? 10.433 3.973 13.167 1.00 92.25 205 SER A CA 1
ATOM 1665 C C . SER A 1 205 ? 9.175 3.179 13.500 1.00 92.25 205 SER A C 1
ATOM 1667 O O . SER A 1 205 ? 8.078 3.735 13.525 1.00 92.25 205 SER A O 1
ATOM 1669 N N . PHE A 1 206 ? 9.308 1.886 13.797 1.00 92.44 206 PHE A N 1
ATOM 1670 C CA . PHE A 1 206 ? 8.153 1.067 14.186 1.00 92.44 206 PHE A CA 1
ATOM 1671 C C . PHE A 1 206 ? 7.487 1.577 15.473 1.00 92.44 206 PHE A C 1
ATOM 1673 O O . PHE A 1 206 ? 6.270 1.487 15.608 1.00 92.44 206 PHE A O 1
ATOM 1680 N N . ALA A 1 207 ? 8.265 2.173 16.384 1.00 92.25 207 ALA A N 1
ATOM 1681 C CA . ALA A 1 207 ? 7.739 2.821 17.584 1.00 92.25 207 ALA A CA 1
ATOM 1682 C C . ALA A 1 207 ? 6.797 3.985 17.240 1.00 92.25 207 ALA A C 1
ATOM 1684 O O . ALA A 1 207 ? 5.716 4.086 17.815 1.00 92.25 207 ALA A O 1
ATOM 1685 N N . LYS A 1 208 ? 7.180 4.830 16.272 1.00 90.94 208 LYS A N 1
ATOM 1686 C CA . LYS A 1 208 ? 6.329 5.921 15.791 1.00 90.94 208 LYS A CA 1
ATOM 1687 C C . LYS A 1 208 ? 5.155 5.392 14.962 1.00 90.94 208 LYS A C 1
ATOM 1689 O O . LYS A 1 208 ? 4.024 5.776 15.212 1.00 90.94 208 LYS A O 1
ATOM 1694 N N . LEU A 1 209 ? 5.401 4.469 14.032 1.00 90.25 209 LEU A N 1
ATOM 1695 C CA . LEU A 1 209 ? 4.374 3.883 13.162 1.00 90.25 209 LEU A CA 1
ATOM 1696 C C . LEU A 1 209 ? 3.204 3.290 13.958 1.00 90.25 209 LEU A C 1
ATOM 1698 O O . LEU A 1 209 ? 2.050 3.513 13.611 1.00 90.25 209 LEU A O 1
ATOM 1702 N N . MET A 1 210 ? 3.507 2.557 15.033 1.00 90.62 210 MET A N 1
ATOM 1703 C CA . MET A 1 210 ? 2.506 1.885 15.869 1.00 90.62 210 MET A CA 1
ATOM 1704 C C . MET A 1 210 ? 1.973 2.756 17.015 1.00 90.62 210 MET A C 1
ATOM 1706 O O . MET A 1 210 ? 1.152 2.281 17.804 1.00 90.62 210 MET A O 1
ATOM 1710 N N . ASN A 1 211 ? 2.421 4.009 17.144 1.00 89.19 211 ASN A N 1
ATOM 1711 C CA . ASN A 1 211 ? 1.908 4.909 18.168 1.00 89.19 211 ASN A CA 1
ATOM 1712 C C . ASN A 1 211 ? 0.452 5.298 17.830 1.00 89.19 211 ASN A C 1
ATOM 1714 O O . ASN A 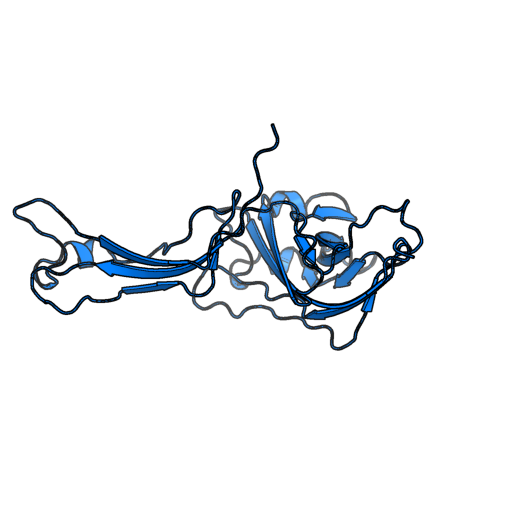1 211 ? 0.213 5.893 16.776 1.00 89.19 211 ASN A O 1
ATOM 1718 N N . PRO A 1 212 ? -0.534 5.018 18.708 1.00 85.00 212 PRO A N 1
ATOM 1719 C CA . PRO A 1 212 ? -1.939 5.318 18.436 1.00 85.00 212 PRO A CA 1
ATOM 1720 C C . PRO A 1 212 ? -2.229 6.786 18.100 1.00 85.00 212 PRO A C 1
ATOM 1722 O O . PRO A 1 212 ? -3.179 7.044 17.361 1.00 85.00 212 PRO A O 1
ATOM 1725 N N . SER A 1 213 ? -1.426 7.729 18.615 1.00 83.94 213 SER A N 1
ATOM 1726 C CA . SER A 1 213 ? -1.594 9.165 18.351 1.00 83.94 213 SER A CA 1
ATOM 1727 C C . SER A 1 213 ? -1.155 9.590 16.949 1.00 83.94 213 SER A C 1
ATOM 1729 O O . SER A 1 213 ? -1.575 10.642 16.486 1.00 83.94 213 SER A O 1
ATOM 1731 N N . GLU A 1 214 ? -0.302 8.806 16.286 1.00 83.19 214 GLU A N 1
ATOM 1732 C CA . GLU A 1 214 ? 0.215 9.113 14.942 1.00 83.19 214 GLU A CA 1
ATOM 1733 C C . GLU A 1 214 ? -0.781 8.725 13.849 1.00 83.19 214 GLU A C 1
ATOM 1735 O O . GLU A 1 214 ? -0.791 9.297 12.768 1.00 83.19 214 GLU A O 1
ATOM 1740 N N . GLY A 1 215 ? -1.637 7.744 14.130 1.00 78.38 215 GLY A N 1
ATOM 1741 C CA . GLY A 1 215 ? -2.721 7.366 13.241 1.00 78.38 215 GLY A CA 1
ATOM 1742 C C . GLY A 1 215 ? -2.342 6.450 12.073 1.00 78.38 215 GLY A C 1
ATOM 1743 O O . GLY A 1 215 ? -3.226 5.927 11.424 1.00 78.38 215 GLY A O 1
ATOM 1744 N N . PHE A 1 216 ? -1.081 6.140 11.806 1.00 82.62 216 PHE A N 1
ATOM 1745 C CA . PHE A 1 216 ? -0.746 5.299 10.639 1.00 82.62 216 PHE A CA 1
ATOM 1746 C C . PHE A 1 216 ? -1.149 3.820 10.780 1.00 82.62 216 PHE A C 1
ATOM 1748 O O . PHE A 1 216 ? -1.344 3.127 9.785 1.00 82.62 216 PHE A O 1
ATOM 1755 N N . TYR A 1 217 ? -1.266 3.336 12.016 1.00 87.38 217 TYR A N 1
ATOM 1756 C CA . TYR A 1 217 ? -1.517 1.936 12.347 1.00 87.38 217 TYR A CA 1
ATOM 1757 C C . TYR A 1 217 ? -2.962 1.708 12.812 1.00 87.38 217 TYR A C 1
ATOM 1759 O O . TYR A 1 217 ? -3.472 2.404 13.706 1.00 87.38 217 TYR A O 1
ATOM 1767 N N . ASP A 1 218 ? -3.614 0.710 12.215 1.00 85.94 218 ASP A N 1
ATOM 1768 C CA . ASP A 1 218 ? -4.86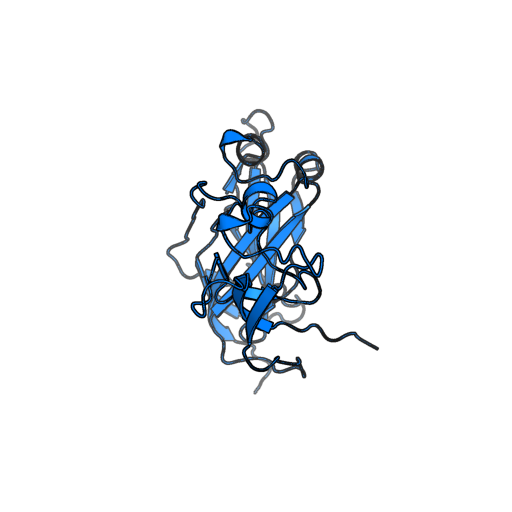8 0.142 12.696 1.00 85.94 218 ASP A CA 1
ATOM 1769 C C . ASP A 1 218 ? -4.561 -0.960 13.711 1.00 85.94 218 ASP A C 1
ATOM 1771 O O . ASP A 1 218 ? -4.140 -2.063 13.364 1.00 85.94 218 ASP A O 1
ATOM 1775 N N . LYS A 1 219 ? -4.778 -0.653 14.991 1.00 86.94 219 LYS A N 1
ATOM 1776 C CA . LYS A 1 219 ? -4.539 -1.598 16.084 1.00 86.94 219 LYS A CA 1
ATOM 1777 C C . LYS A 1 219 ? -5.562 -2.736 16.125 1.00 86.94 219 LYS A C 1
ATOM 1779 O O . LYS A 1 219 ? -5.242 -3.787 16.672 1.00 86.94 219 LYS A O 1
ATOM 1784 N N . SER A 1 220 ? -6.773 -2.522 15.611 1.00 88.00 220 SER A N 1
ATOM 1785 C CA . SER A 1 220 ? -7.832 -3.535 15.630 1.00 88.00 220 SER A CA 1
ATOM 1786 C C . SER A 1 220 ? -7.591 -4.627 14.591 1.00 88.00 220 SER A C 1
ATOM 1788 O O . SER A 1 220 ? -7.805 -5.800 14.885 1.00 88.00 220 SER A O 1
ATOM 1790 N N . GLU A 1 221 ? -7.056 -4.249 13.429 1.00 86.25 221 GLU A N 1
ATOM 1791 C CA . GLU A 1 221 ? -6.690 -5.175 12.350 1.00 86.25 221 GLU A CA 1
ATOM 1792 C C . GLU A 1 221 ? -5.199 -5.567 12.357 1.00 86.25 221 GLU A C 1
ATOM 1794 O O . GLU A 1 221 ? -4.778 -6.399 11.559 1.00 86.25 221 GLU A O 1
ATOM 1799 N N . ASP A 1 222 ? -4.391 -4.974 13.244 1.00 90.88 222 ASP A N 1
ATOM 1800 C CA . ASP A 1 222 ? -2.924 -5.070 13.247 1.00 90.88 222 ASP A CA 1
ATOM 1801 C C . ASP A 1 222 ? -2.321 -4.778 11.857 1.00 90.88 222 ASP A C 1
ATOM 1803 O O . ASP A 1 222 ? -1.576 -5.583 11.291 1.00 90.88 222 ASP A O 1
ATOM 1807 N N . LYS A 1 223 ? -2.681 -3.621 11.281 1.00 89.00 223 LYS A N 1
ATOM 1808 C CA . LYS A 1 223 ? -2.458 -3.321 9.859 1.00 89.00 223 LYS A CA 1
ATOM 1809 C C . LYS A 1 223 ? -1.955 -1.904 9.580 1.00 89.00 223 LYS A C 1
ATOM 1811 O O . LYS A 1 223 ? -2.337 -0.949 10.252 1.00 89.00 223 LYS A O 1
ATOM 1816 N N . VAL A 1 224 ? -1.134 -1.766 8.537 1.00 87.94 224 VAL A N 1
ATOM 1817 C CA . VAL A 1 224 ? -0.743 -0.488 7.909 1.00 87.94 224 VAL A CA 1
ATOM 1818 C C . VAL A 1 224 ? -0.967 -0.577 6.399 1.00 87.94 224 VAL A C 1
ATOM 1820 O O . VAL A 1 224 ? -0.602 -1.584 5.796 1.00 87.94 224 VAL A O 1
ATOM 1823 N N . THR A 1 225 ? -1.510 0.478 5.788 1.00 82.69 225 THR A N 1
ATOM 1824 C CA . THR A 1 225 ? -1.711 0.587 4.331 1.00 82.69 225 THR A CA 1
ATOM 1825 C C . THR A 1 225 ? -0.698 1.562 3.713 1.00 82.69 225 THR A C 1
ATOM 1827 O O . THR A 1 225 ? -0.426 2.622 4.273 1.00 82.69 225 THR A O 1
ATOM 1830 N N . LEU A 1 226 ? -0.131 1.199 2.558 1.00 82.38 226 LEU A N 1
ATOM 1831 C CA . LEU A 1 226 ? 0.864 1.953 1.776 1.00 82.38 226 LEU A CA 1
ATOM 1832 C C . LEU A 1 226 ? 0.385 2.113 0.315 1.00 82.38 226 LEU A C 1
ATOM 1834 O O . LEU A 1 226 ? -0.217 1.167 -0.189 1.00 82.38 226 LEU A O 1
ATOM 1838 N N . THR A 1 227 ? 0.691 3.222 -0.389 1.00 77.69 227 THR A N 1
ATOM 1839 C CA . THR A 1 227 ? 0.038 3.560 -1.694 1.00 77.69 227 THR A CA 1
ATOM 1840 C C . THR A 1 227 ? 0.918 4.204 -2.802 1.00 77.69 227 THR A C 1
ATOM 1842 O O . THR A 1 227 ? 0.867 5.415 -2.965 1.00 77.69 227 THR A O 1
ATOM 1845 N N . ILE A 1 228 ? 1.712 3.469 -3.598 1.00 79.00 228 ILE A N 1
ATOM 1846 C CA . ILE A 1 228 ? 2.619 3.976 -4.675 1.00 79.00 228 ILE A CA 1
ATOM 1847 C C . ILE A 1 228 ? 2.008 4.549 -5.918 1.00 79.00 228 ILE A C 1
ATOM 1849 O O . ILE A 1 228 ? 1.852 3.799 -6.862 1.00 79.00 228 ILE A O 1
ATOM 1853 N N . ASP A 1 229 ? 1.918 5.882 -5.983 1.00 78.12 229 ASP A N 1
ATOM 1854 C CA . ASP A 1 229 ? 1.840 6.653 -7.218 1.00 78.12 229 ASP A CA 1
ATOM 1855 C C . ASP A 1 229 ? 3.217 6.867 -7.869 1.00 78.12 229 ASP A C 1
ATOM 1857 O O . ASP A 1 229 ? 4.169 7.386 -7.288 1.00 78.12 229 ASP A O 1
ATOM 1861 N N . PHE A 1 230 ? 3.359 6.489 -9.131 1.00 77.56 230 PHE A N 1
ATOM 1862 C CA . PHE A 1 230 ? 4.601 6.697 -9.868 1.00 77.56 230 PHE A CA 1
ATOM 1863 C C . PHE A 1 230 ? 4.355 6.880 -11.357 1.00 77.56 230 PHE A C 1
ATOM 1865 O O . PHE A 1 230 ? 3.313 6.504 -11.890 1.00 77.56 230 PHE A O 1
ATOM 1872 N N . THR A 1 231 ? 5.337 7.473 -12.037 1.00 81.25 231 THR A N 1
ATOM 1873 C CA . THR A 1 231 ? 5.334 7.652 -13.488 1.00 81.25 231 THR A CA 1
ATOM 1874 C C . THR A 1 231 ? 6.573 7.013 -14.116 1.00 81.25 231 THR A C 1
ATOM 1876 O O . THR A 1 231 ? 7.716 7.276 -13.752 1.00 81.25 231 THR A O 1
ATOM 1879 N N . VAL A 1 232 ? 6.342 6.158 -15.099 1.00 80.00 232 VAL A N 1
ATOM 1880 C CA . VAL A 1 232 ? 7.330 5.491 -15.939 1.00 80.00 232 VAL A CA 1
ATOM 1881 C C . VAL A 1 232 ? 7.548 6.357 -17.181 1.00 80.00 232 VAL A C 1
ATOM 1883 O O . VAL A 1 232 ? 6.729 6.360 -18.108 1.00 80.00 232 VAL A O 1
ATOM 1886 N N . ASN A 1 233 ? 8.651 7.103 -17.219 1.00 77.19 233 ASN A N 1
ATOM 1887 C CA . ASN A 1 233 ? 8.945 8.058 -18.292 1.00 77.19 233 ASN A CA 1
ATOM 1888 C C . ASN A 1 233 ? 9.458 7.338 -19.540 1.00 77.19 233 ASN A C 1
ATOM 1890 O O . ASN A 1 233 ? 8.888 7.490 -20.620 1.00 77.19 233 ASN A O 1
ATOM 1894 N N . GLU A 1 234 ? 10.425 6.439 -19.378 1.00 73.38 234 GLU A N 1
ATOM 1895 C CA . GLU A 1 234 ? 10.997 5.631 -20.457 1.00 73.38 234 GLU A CA 1
ATOM 1896 C C . GLU A 1 234 ? 11.079 4.171 -20.013 1.00 73.38 234 GLU A C 1
ATOM 1898 O O . GLU A 1 234 ? 11.530 3.890 -18.910 1.00 73.38 234 GLU A O 1
ATOM 1903 N N . ALA A 1 235 ? 10.673 3.240 -20.873 1.00 69.50 235 ALA A N 1
ATOM 1904 C CA . ALA A 1 235 ? 10.907 1.813 -20.676 1.00 69.50 235 ALA A CA 1
ATOM 1905 C C . ALA A 1 235 ? 11.481 1.254 -21.977 1.00 69.50 235 ALA A C 1
ATOM 1907 O O . ALA A 1 235 ? 10.880 1.428 -23.040 1.00 69.50 235 ALA A O 1
ATOM 1908 N N . LYS A 1 236 ? 12.657 0.631 -21.901 1.00 67.12 236 LYS A N 1
ATOM 1909 C CA . LYS A 1 236 ? 13.301 -0.036 -23.032 1.00 67.12 236 LYS A CA 1
ATOM 1910 C C . LYS A 1 236 ? 13.466 -1.509 -22.692 1.00 67.12 236 LYS A C 1
ATOM 1912 O O . LYS A 1 236 ? 14.167 -1.840 -21.741 1.00 67.12 236 LYS A O 1
ATOM 1917 N N . ASN A 1 237 ? 12.844 -2.352 -23.508 1.00 58.34 237 ASN A N 1
ATOM 1918 C CA . ASN A 1 237 ? 13.138 -3.776 -23.602 1.00 58.34 237 ASN A CA 1
ATOM 1919 C C . ASN A 1 237 ? 13.760 -3.987 -24.984 1.00 58.34 237 ASN A C 1
ATOM 1921 O O . ASN A 1 237 ? 13.106 -3.705 -25.987 1.00 58.34 237 ASN A O 1
ATOM 1925 N N . GLU A 1 238 ? 15.018 -4.423 -25.054 1.00 52.09 238 GLU A N 1
ATOM 1926 C CA . GLU A 1 238 ? 15.720 -4.596 -26.337 1.00 52.09 238 GLU A CA 1
ATOM 1927 C C . GLU A 1 238 ? 15.261 -5.827 -27.145 1.00 52.09 238 GLU A C 1
ATOM 1929 O O . GLU A 1 238 ? 15.758 -6.046 -28.244 1.00 52.09 238 GLU A O 1
ATOM 1934 N N . ASP A 1 239 ? 14.268 -6.590 -26.681 1.00 45.50 239 ASP A N 1
ATOM 1935 C CA . ASP A 1 239 ? 13.825 -7.830 -27.343 1.00 45.50 239 ASP A CA 1
ATOM 1936 C C . ASP A 1 239 ? 12.706 -7.647 -28.387 1.00 45.50 239 ASP A C 1
ATOM 1938 O O . ASP A 1 239 ? 11.929 -8.562 -28.661 1.00 45.50 239 ASP A O 1
ATOM 1942 N N . LYS A 1 240 ? 12.620 -6.470 -29.017 1.00 37.38 240 LYS A N 1
ATOM 1943 C CA . LYS A 1 240 ? 11.847 -6.285 -30.257 1.00 37.38 240 LYS A CA 1
ATOM 1944 C C . LYS A 1 240 ? 12.632 -5.457 -31.273 1.00 37.38 240 LYS A C 1
ATOM 1946 O O . LYS A 1 240 ? 12.390 -4.260 -31.425 1.00 37.38 240 LYS A O 1
ATOM 1951 N N . ALA A 1 241 ? 13.537 -6.131 -31.975 1.00 32.41 241 ALA A N 1
ATOM 1952 C CA . ALA A 1 241 ? 13.955 -5.791 -33.331 1.00 32.41 241 ALA A CA 1
ATOM 1953 C C . ALA A 1 241 ? 13.674 -6.998 -34.232 1.00 32.41 241 ALA A C 1
ATOM 1955 O O . ALA A 1 241 ? 13.977 -8.129 -33.787 1.00 32.41 241 ALA A O 1
#

Sequence (241 aa):
MIEGLWNCVYSASFRIVSEKSEEENSIGTICDCVINQSSSCRGFNNFITFEELMELSNGFYNRKEDKVTLTIDIITDEPKVDKFILNHSNSKGTIFMDIQKVSEFAREIFLSERKSETVHIKGLPWKIKAQIQKKTESTNNEKYLGIYLLCDAPEEDKKWNCKCSATFFDLSRKMSGVTDMKREFSEERTFNSESRSWGFYNLISFAKLMNPSEGFYDKSEDKVTLTIDFTVNEAKNEDKA

pLDDT: mean 75.51, std 16.08, range [31.95, 95.69]

Foldseek 3Di:
DDDFKWKKFKKKFKFWDAPVDPDTPGQDIDHRDIAIPVRNDDDDPPSDDPCCCVPVVRRQADPVVRDGDMDMDMDIDDICRPPPPLCLPAQKDKFKDKDFLLVVVLVDDFQDWDWGDWDHDNNWTKIKIWGWADPDPPPPRWIAIWIKIFRPHDLVLQAKKWWKQWFFDFLDAPDPDQDTDGDGDPDIDMDGSVRGIDTGRGPDTSVLCPPVVNRQADPVRRIGMTMIIIGTPDIDRPPDD

InterPro domains:
  IPR002083 MATH/TRAF domain [PF22486] (97-227)
  IPR002083 MATH/TRAF domain [PS50144] (92-228)
  IPR008974 TRAF-like [G3DSA:2.60.210.10] (3-85)
  IPR008974 TRAF-like [G3DSA:2.60.210.10] (86-238)

Radius of gyration: 22.3 Å; chains: 1; bounding box: 70×38×54 Å